Protein AF-A0A1Y6BDU8-F1 (afdb_monomer_lite)

Foldseek 3Di:
DDDDDDDDDDDDDDDDDDDDDDDDDDPVPPPPPDDPPPPPDPPPPDPVPPPPPPPVPPPCPVVVVVVVVVVVVVVVVVVVVVPPVPDDPDDPDPPPPPPPPDDPPDDDDDDDDDDDDDDDDDDDDDDDDDDDDDDDDDDDDDDDDDDPDPPPPPLDPFFDDDKAWDPDAFAAEAEFFLPDFFRKTFMDWFFQKKWKDPDQVSPPTPDMDGDSGDGMDGHHRDDFAKMWMWTAGPVGIDHIGMYGHHAHDQWDWAWPPDAAQEEAEQFFGKTFTHDDPQFQWKKKFKDAAPDDPPPGPDIDIDRDRMDTHHNGDFHWIKMKMWTQHPTNNDIRIDIHGGYTYD

Organism: NCBI:txid1513793

Sequence (342 aa):
MNDNNDPNSNVAFNTNTSPDTQASTNPFTGDLKGEFSSDFGTNTNAVSQIFKSSSFSSENRTKYIAIGAVVILALSAIAYIMTDPGSDPFEDEFADEMADDAFPEDAEDLDDVGMIDDEDQNMAEDDAPMEEDMSGEAPMEEGMDDMAGMEAAAEAPVSTGDFTLVAPQSGARRPYDETMAPAEFTWEGPADRINFSRSPNMQPLSKSVPLNGATYYALEHPYPGTWYWQVVNADGASEVRMFRVMAPERRSFPVSQPAEGGSLAANGGVVAWQAGDKIARYSVEMVAAGASFAQPQHRFGTSGTSVALQGVSPGSYDIRVGAFSEVSGRWEWQYIRNVSVQ

Secondary structure (DSSP, 8-state):
--------------------------TTSSS--S-------S-TTSSSSTTS-----TTTHHHHHHHHHHHHHHHHHHHHHHS-TT---SSSSSSSSSS----------------------------------------------------------------EEEESPTTEEE---TTSPPEEEEEES--SEEEEESSTT--SEEEEEE-TT-SEEEE-SPPSEEEEEEEE-SS-B-PPEEEEEPPPPPPP--EEESPTT-EE-TTT-EEEEPPPTTEEEEEEEEEETT--TTS-SEEEEESSSEEE--SPPSEEEEEEEEEEETTTSSEEEEEEEEEEE-

pLDDT: mean 76.68, std 21.52, range [36.59, 98.69]

Structure (mmCIF, N/CA/C/O backbone):
data_AF-A0A1Y6BDU8-F1
#
_entry.id   AF-A0A1Y6BDU8-F1
#
loop_
_atom_site.group_PDB
_atom_site.id
_atom_site.type_symbol
_atom_site.label_atom_id
_atom_site.label_alt_id
_atom_site.label_comp_id
_atom_site.label_asym_id
_atom_site.label_entity_id
_atom_site.label_seq_id
_atom_site.pdbx_PDB_ins_code
_atom_site.Cartn_x
_atom_site.Cartn_y
_atom_site.Cartn_z
_atom_site.occupancy
_atom_site.B_iso_or_equiv
_atom_site.auth_seq_id
_atom_site.auth_comp_id
_atom_site.auth_asym_id
_atom_site.auth_atom_id
_atom_site.pdbx_PDB_model_num
ATOM 1 N N . MET A 1 1 ? -9.513 -24.859 69.902 1.00 36.59 1 MET A N 1
ATOM 2 C CA . MET A 1 1 ? -8.432 -25.666 69.307 1.00 36.59 1 MET A CA 1
ATOM 3 C C . MET A 1 1 ? -8.445 -25.300 67.829 1.00 36.59 1 MET A C 1
ATOM 5 O O . MET A 1 1 ? -9.349 -25.754 67.146 1.00 36.59 1 MET A O 1
ATOM 9 N N . ASN A 1 2 ? -7.843 -24.159 67.463 1.00 37.69 2 ASN A N 1
ATOM 10 C CA . ASN A 1 2 ? -6.422 -23.990 67.067 1.00 37.69 2 ASN A CA 1
ATOM 11 C C . ASN A 1 2 ? -6.163 -24.732 65.745 1.00 37.69 2 ASN A C 1
ATOM 13 O O . ASN A 1 2 ? -6.428 -25.926 65.708 1.00 37.69 2 ASN A O 1
ATOM 17 N N . ASP A 1 3 ? -5.729 -24.139 64.629 1.00 48.28 3 ASP A N 1
ATOM 18 C CA . ASP A 1 3 ? -5.090 -22.849 64.278 1.00 48.28 3 ASP A CA 1
ATOM 19 C C . ASP A 1 3 ? -5.540 -22.513 62.824 1.00 48.28 3 ASP A C 1
ATOM 21 O O . ASP A 1 3 ? -5.835 -23.436 62.072 1.00 48.28 3 ASP A O 1
ATOM 25 N N . ASN A 1 4 ? -5.784 -21.295 62.325 1.00 48.59 4 ASN A N 1
ATOM 26 C CA . ASN A 1 4 ? -5.110 -19.991 62.387 1.00 48.59 4 ASN A CA 1
ATOM 27 C C . ASN A 1 4 ? -3.705 -19.964 61.747 1.00 48.59 4 ASN A C 1
ATOM 29 O O . ASN A 1 4 ? -2.717 -20.123 62.453 1.00 48.59 4 ASN A O 1
ATOM 33 N N . ASN A 1 5 ? -3.631 -19.734 60.424 1.00 46.41 5 ASN A N 1
ATOM 34 C CA . ASN A 1 5 ? -2.575 -18.933 59.775 1.00 46.41 5 ASN A CA 1
ATOM 35 C C . ASN A 1 5 ? -2.881 -18.651 58.282 1.00 46.41 5 ASN A C 1
ATOM 37 O O . ASN A 1 5 ? -2.725 -19.512 57.420 1.00 46.41 5 ASN A O 1
ATOM 41 N N . ASP A 1 6 ? -3.303 -17.409 58.037 1.00 49.38 6 ASP A N 1
ATOM 42 C CA . ASP A 1 6 ? -3.232 -16.607 56.795 1.00 49.38 6 ASP A CA 1
ATOM 43 C C . ASP A 1 6 ? -1.753 -16.164 56.510 1.00 49.38 6 ASP A C 1
ATOM 45 O O . ASP A 1 6 ? -0.913 -16.480 57.360 1.00 49.38 6 ASP A O 1
ATOM 49 N N . PRO A 1 7 ? -1.357 -15.403 55.440 1.00 56.28 7 PRO A N 1
ATOM 50 C CA . PRO A 1 7 ? -2.181 -14.525 54.592 1.00 56.28 7 PRO A CA 1
ATOM 51 C C . PRO A 1 7 ? -1.848 -14.373 53.082 1.00 56.28 7 PRO A C 1
ATOM 53 O O . PRO A 1 7 ? -0.732 -14.513 52.587 1.00 56.28 7 PRO A O 1
ATOM 56 N N . ASN A 1 8 ? -2.890 -13.891 52.407 1.00 40.84 8 ASN A N 1
ATOM 57 C CA . ASN A 1 8 ? -2.958 -13.054 51.208 1.00 40.84 8 ASN A CA 1
ATOM 58 C C . ASN A 1 8 ? -2.013 -11.821 51.236 1.00 40.84 8 ASN A C 1
ATOM 60 O O . ASN A 1 8 ? -2.061 -11.030 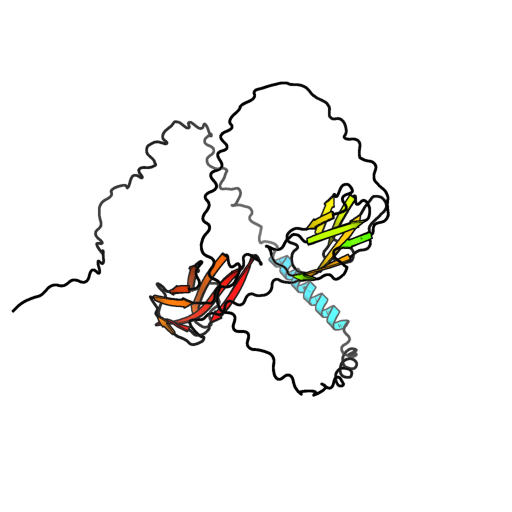52.179 1.00 40.84 8 ASN A O 1
ATOM 64 N N . SER A 1 9 ? -1.220 -11.599 50.177 1.00 43.19 9 SER A N 1
ATOM 65 C CA . SER A 1 9 ? -0.427 -10.375 49.974 1.00 43.19 9 SER A CA 1
ATOM 66 C C . SER A 1 9 ? -0.953 -9.556 48.791 1.00 43.19 9 SER A C 1
ATOM 68 O O . SER A 1 9 ? -0.548 -9.754 47.646 1.00 43.19 9 SER A O 1
ATOM 70 N N . ASN A 1 10 ? -1.822 -8.593 49.087 1.00 38.88 10 ASN A N 1
ATOM 71 C CA . ASN A 1 10 ? -2.176 -7.505 48.183 1.00 38.88 10 ASN A CA 1
ATOM 72 C C . ASN A 1 10 ? -1.721 -6.202 48.853 1.00 38.88 10 ASN A C 1
ATOM 74 O O . ASN A 1 10 ? -2.412 -5.652 49.710 1.00 38.88 10 ASN A O 1
ATOM 78 N N . VAL A 1 11 ? -0.500 -5.762 48.543 1.00 42.94 11 VAL A N 1
ATOM 79 C CA . VAL A 1 11 ? 0.073 -4.533 49.104 1.00 42.94 11 VAL A CA 1
ATOM 80 C C . VAL A 1 11 ? -0.247 -3.379 48.163 1.00 42.94 11 VAL A C 1
ATOM 82 O O . VAL A 1 11 ? 0.436 -3.144 47.170 1.00 42.94 11 VAL A O 1
ATOM 85 N N . ALA A 1 12 ? -1.303 -2.649 48.512 1.00 40.00 12 ALA A N 1
ATOM 86 C CA . ALA A 1 12 ? -1.554 -1.300 48.040 1.00 40.00 12 ALA A CA 1
ATOM 87 C C . ALA A 1 12 ? -0.642 -0.325 48.804 1.00 40.00 12 ALA A C 1
ATOM 89 O O . ALA A 1 12 ? -0.780 -0.160 50.015 1.00 40.00 12 ALA A O 1
ATOM 90 N N . PHE A 1 13 ? 0.277 0.336 48.099 1.00 44.94 13 PHE A N 1
ATOM 91 C CA . PHE A 1 13 ? 1.020 1.483 48.619 1.00 44.94 13 PHE A CA 1
ATOM 92 C C . PHE A 1 13 ? 0.315 2.765 48.172 1.00 44.94 13 PHE A C 1
ATOM 94 O O . PHE A 1 13 ? 0.445 3.204 47.032 1.00 44.94 13 PHE A O 1
ATOM 101 N N . ASN A 1 14 ? -0.456 3.354 49.085 1.00 37.97 14 ASN A N 1
ATOM 102 C CA . ASN A 1 14 ? -0.956 4.717 48.979 1.00 37.97 14 ASN A CA 1
ATOM 103 C C . ASN A 1 14 ? -0.562 5.462 50.257 1.00 37.97 14 ASN A C 1
ATOM 105 O O . ASN A 1 14 ? -1.199 5.307 51.297 1.00 37.97 14 ASN A O 1
ATOM 109 N N . THR A 1 15 ? 0.495 6.266 50.181 1.00 42.25 15 THR A N 1
ATOM 110 C CA . THR A 1 15 ? 0.801 7.288 51.186 1.00 42.25 15 THR A CA 1
ATOM 111 C C . THR A 1 15 ? 1.083 8.589 50.466 1.00 42.25 15 THR A C 1
ATOM 113 O O . THR A 1 15 ? 2.167 8.820 49.936 1.00 42.25 15 THR A O 1
ATOM 116 N N . ASN A 1 16 ? 0.047 9.417 50.451 1.00 37.22 16 ASN A N 1
ATOM 117 C CA . ASN A 1 16 ? 0.069 10.796 50.025 1.00 37.22 16 ASN A CA 1
ATOM 118 C C . ASN A 1 16 ? 0.272 11.655 51.285 1.00 37.22 16 ASN A C 1
ATOM 120 O O . ASN A 1 16 ? -0.666 11.836 52.058 1.00 37.22 16 ASN A O 1
ATOM 124 N N . THR A 1 17 ? 1.488 12.157 51.503 1.00 41.84 17 THR A N 1
ATOM 125 C CA . THR A 1 17 ? 1.787 13.242 52.457 1.00 41.84 17 THR A CA 1
ATOM 126 C C . THR A 1 17 ? 2.963 14.069 51.932 1.00 41.84 17 THR A C 1
ATOM 128 O O . THR A 1 17 ? 4.115 13.670 52.066 1.00 41.84 17 THR A O 1
ATOM 131 N N . SER A 1 18 ? 2.653 15.221 51.334 1.00 40.44 18 SER A N 1
ATOM 132 C CA . SER A 1 18 ? 3.523 16.415 51.288 1.00 40.44 18 SER A CA 1
ATOM 133 C C . SER A 1 18 ? 3.456 17.144 52.646 1.00 40.44 18 SER A C 1
ATOM 135 O O . SER A 1 18 ? 2.484 16.888 53.364 1.00 40.44 18 SER A O 1
ATOM 137 N N . PRO A 1 19 ? 4.355 18.091 53.011 1.00 50.34 19 PRO A N 1
ATOM 138 C CA . PRO A 1 19 ? 5.336 18.808 52.179 1.00 50.34 19 PRO A CA 1
ATOM 139 C C . PRO A 1 19 ? 6.754 18.914 52.794 1.00 50.34 19 PRO A C 1
ATOM 141 O O . PRO A 1 19 ? 6.903 18.991 54.004 1.00 50.34 19 PRO A O 1
ATOM 144 N N . ASP A 1 20 ? 7.796 18.977 51.964 1.00 38.75 20 ASP A N 1
ATOM 145 C CA . ASP A 1 20 ? 8.857 19.993 52.077 1.00 38.75 20 ASP A CA 1
ATOM 146 C C . ASP A 1 20 ? 9.902 19.804 50.972 1.00 38.75 20 ASP A C 1
ATOM 148 O O . ASP A 1 20 ? 10.268 18.700 50.572 1.00 38.75 20 ASP A O 1
ATOM 152 N N . THR A 1 21 ? 10.341 20.931 50.431 1.00 52.31 21 THR A N 1
ATOM 153 C CA . THR A 1 21 ? 11.276 21.076 49.318 1.00 52.31 21 THR A CA 1
ATOM 154 C C . THR A 1 21 ? 12.616 20.385 49.578 1.00 52.31 21 THR A C 1
ATOM 156 O O . THR A 1 21 ? 13.478 20.936 50.262 1.00 52.31 21 THR A O 1
ATOM 159 N N . GLN A 1 22 ? 12.844 19.230 48.951 1.00 43.09 22 GLN A N 1
ATOM 160 C CA . GLN A 1 22 ? 14.187 18.715 48.695 1.00 43.09 22 GLN A CA 1
ATOM 161 C C . GLN A 1 22 ? 14.371 18.483 47.199 1.00 43.09 22 GLN A C 1
ATOM 163 O O . GLN A 1 22 ? 13.719 17.650 46.574 1.00 43.09 22 GLN A O 1
ATOM 168 N N . ALA A 1 23 ? 15.257 19.290 46.621 1.00 47.03 23 ALA A N 1
ATOM 169 C CA . ALA A 1 23 ? 15.697 19.170 45.248 1.00 47.03 23 ALA A CA 1
ATOM 170 C C . ALA A 1 23 ? 16.381 17.810 45.047 1.00 47.03 23 ALA A C 1
ATOM 172 O O . ALA A 1 23 ? 17.459 17.555 45.577 1.00 47.03 23 ALA A O 1
ATOM 173 N N . SER A 1 24 ? 15.741 16.949 44.259 1.00 47.38 24 SER A N 1
ATOM 174 C CA . SER A 1 24 ? 16.326 15.732 43.705 1.00 47.38 24 SER A CA 1
ATOM 175 C C . SER A 1 24 ? 17.450 16.115 42.736 1.00 47.38 24 SER A C 1
ATOM 177 O O . SER A 1 24 ? 17.213 16.387 41.557 1.00 47.38 24 SER A O 1
ATOM 179 N N . THR A 1 25 ? 18.685 16.162 43.229 1.00 49.25 25 THR A N 1
ATOM 180 C CA . THR A 1 25 ? 19.890 16.246 42.400 1.00 49.25 25 THR A CA 1
ATOM 181 C C . THR A 1 25 ? 20.122 14.911 41.700 1.00 49.25 25 THR A C 1
ATOM 183 O O . THR A 1 25 ? 20.364 13.892 42.342 1.00 49.25 25 THR A O 1
ATOM 186 N N . ASN A 1 26 ? 20.040 14.931 40.372 1.00 57.03 26 ASN A N 1
ATOM 187 C CA . ASN A 1 26 ? 20.308 13.798 39.497 1.00 57.03 26 ASN A CA 1
ATOM 188 C C . ASN A 1 26 ? 21.804 13.396 39.593 1.00 57.03 26 ASN A C 1
ATOM 190 O O . ASN A 1 26 ? 22.659 14.230 39.270 1.00 57.03 26 ASN A O 1
ATOM 194 N N . PRO A 1 27 ? 22.157 12.160 40.005 1.00 62.62 27 PRO A N 1
ATOM 195 C CA . PRO A 1 27 ? 23.549 11.750 40.243 1.00 62.62 27 PRO A CA 1
ATOM 196 C C . PRO A 1 27 ? 24.420 11.698 38.975 1.00 62.62 27 PRO A C 1
ATOM 198 O O . PRO A 1 27 ? 25.634 11.577 39.076 1.00 62.62 27 PRO A O 1
ATOM 201 N N . PHE A 1 28 ? 23.832 11.861 37.787 1.00 58.09 28 PHE A N 1
ATOM 202 C CA . PHE A 1 28 ? 24.547 11.871 36.504 1.00 58.09 28 PHE A CA 1
ATOM 203 C C . PHE A 1 28 ? 24.937 13.269 35.998 1.00 58.09 28 PHE A C 1
ATOM 205 O O . PHE A 1 28 ? 25.447 13.402 34.891 1.00 58.09 28 PHE A O 1
ATOM 212 N N . THR A 1 29 ? 24.714 14.326 36.787 1.00 56.25 29 THR A N 1
ATOM 213 C CA . THR A 1 29 ? 25.071 15.710 36.395 1.00 56.25 29 THR A CA 1
ATOM 214 C C . THR A 1 29 ? 26.288 16.287 37.127 1.00 56.25 29 THR A C 1
ATOM 216 O O . THR A 1 29 ? 26.646 17.440 36.894 1.00 56.25 29 THR A O 1
ATOM 219 N N . GLY A 1 30 ? 26.947 15.503 37.989 1.00 54.81 30 GLY A N 1
ATOM 220 C CA . GLY A 1 30 ? 28.055 15.976 38.829 1.00 54.81 30 GLY A CA 1
ATOM 221 C C . GLY A 1 30 ? 29.380 16.227 38.099 1.00 54.81 30 GLY A C 1
ATOM 222 O O . GLY A 1 30 ? 30.090 17.154 38.476 1.00 54.81 30 GLY A O 1
ATOM 223 N N . ASP A 1 31 ? 29.676 15.468 37.037 1.00 53.81 31 ASP A N 1
ATOM 224 C CA . ASP A 1 31 ? 31.026 15.415 36.440 1.00 53.81 31 ASP A CA 1
ATOM 225 C C . ASP A 1 31 ? 31.168 16.056 35.047 1.00 53.81 31 ASP A C 1
ATOM 227 O O . ASP A 1 31 ? 32.245 16.046 34.460 1.00 53.81 31 ASP A O 1
ATOM 231 N N . LEU A 1 32 ? 30.126 16.707 34.520 1.00 55.16 32 LEU A N 1
ATOM 232 C CA . LEU A 1 32 ? 30.203 17.464 33.256 1.00 55.16 32 LEU A CA 1
ATOM 233 C C . LEU A 1 32 ? 30.369 18.976 33.484 1.00 55.16 32 LEU A C 1
ATOM 235 O O . LEU A 1 32 ? 29.829 19.796 32.747 1.00 55.16 32 LEU A O 1
ATOM 239 N N . LYS A 1 33 ? 31.126 19.358 34.520 1.00 56.12 33 LYS A N 1
ATOM 240 C CA . LYS A 1 33 ? 31.573 20.744 34.764 1.00 56.12 33 LYS A CA 1
ATOM 241 C C . LYS A 1 33 ? 33.022 20.984 34.318 1.00 56.12 33 LYS A C 1
ATOM 243 O O . LYS A 1 33 ? 33.721 21.816 34.888 1.00 56.12 33 LYS A O 1
ATOM 248 N N . GLY A 1 34 ? 33.458 20.265 33.285 1.00 49.50 34 GLY A N 1
ATOM 249 C CA . GLY A 1 34 ? 34.642 20.621 32.506 1.00 49.50 34 GLY A CA 1
ATOM 250 C C . GLY A 1 34 ? 34.338 21.814 31.600 1.00 49.50 34 GLY A C 1
ATOM 251 O O . GLY A 1 34 ? 33.314 21.850 30.921 1.00 49.50 34 GLY A O 1
ATOM 252 N N . GLU A 1 35 ? 35.216 22.806 31.643 1.00 58.62 35 GLU A N 1
ATOM 253 C CA . GLU A 1 35 ? 35.137 24.106 30.981 1.00 58.62 35 GLU A CA 1
ATOM 254 C C . GLU A 1 35 ? 34.952 24.000 29.457 1.00 58.62 35 GLU A C 1
ATOM 256 O O . GLU A 1 35 ? 35.912 23.966 28.693 1.00 58.62 35 GLU A O 1
ATOM 261 N N . PHE A 1 36 ? 33.706 24.053 28.988 1.00 54.59 36 PHE A N 1
ATOM 262 C CA . PHE A 1 36 ? 33.406 24.576 27.657 1.00 54.59 36 PHE A CA 1
ATOM 263 C C . PHE A 1 36 ? 33.123 26.070 27.785 1.00 54.59 36 PHE A C 1
ATOM 265 O O . PHE A 1 36 ? 31.977 26.519 27.757 1.00 54.59 36 PHE A O 1
ATOM 272 N N . SER A 1 37 ? 34.192 26.853 27.920 1.00 52.94 37 SER A N 1
ATOM 273 C CA . SER A 1 37 ? 34.185 28.293 27.647 1.00 52.94 37 SER A CA 1
ATOM 274 C C . SER A 1 37 ? 34.025 28.490 26.139 1.00 52.94 37 SER A C 1
ATOM 276 O O . SER A 1 37 ? 34.962 28.851 25.433 1.00 52.94 37 SER A O 1
ATOM 278 N N . SER A 1 38 ? 32.851 28.144 25.617 1.00 49.09 38 SER A N 1
ATOM 279 C CA . SER A 1 38 ? 32.507 28.398 24.231 1.00 49.09 38 SER A CA 1
ATOM 280 C C . SER A 1 38 ? 32.150 29.873 24.115 1.00 49.09 38 SER A C 1
ATOM 282 O O . SER A 1 38 ? 31.118 30.315 24.619 1.00 49.09 38 SER A O 1
ATOM 284 N N . ASP A 1 39 ? 33.042 30.625 23.479 1.00 50.59 39 ASP A N 1
ATOM 285 C CA . ASP A 1 39 ? 32.916 32.038 23.117 1.00 50.59 39 ASP A CA 1
ATOM 286 C C . ASP A 1 39 ? 31.855 32.242 22.012 1.00 50.59 39 ASP A C 1
ATOM 288 O O . ASP A 1 39 ? 32.080 32.874 20.980 1.00 50.59 39 ASP A O 1
ATOM 292 N N . PHE A 1 40 ? 30.668 31.655 22.197 1.00 53.06 40 PHE A N 1
ATOM 293 C CA . PHE A 1 40 ? 29.493 32.010 21.418 1.00 53.06 40 PHE A CA 1
ATOM 294 C C . PHE A 1 40 ? 28.956 33.322 21.971 1.00 53.06 40 PHE A C 1
ATOM 296 O O . PHE A 1 40 ? 28.214 33.371 22.953 1.00 53.06 40 PHE A O 1
ATOM 303 N N . GLY A 1 41 ? 29.385 34.391 21.304 1.00 44.50 41 GLY A N 1
ATOM 304 C CA . GLY A 1 41 ? 28.952 35.754 21.534 1.00 44.50 41 GLY A CA 1
ATOM 305 C C . GLY A 1 41 ? 27.450 35.874 21.792 1.00 44.50 41 GLY A C 1
ATOM 306 O O . GLY A 1 41 ? 26.603 35.235 21.165 1.00 44.50 41 GLY A O 1
ATOM 307 N N . THR A 1 42 ? 27.148 36.754 22.734 1.00 48.47 42 THR A N 1
ATOM 308 C CA . THR A 1 42 ? 25.845 37.187 23.235 1.00 48.47 42 THR A CA 1
ATOM 309 C C . THR A 1 42 ? 24.956 37.834 22.164 1.00 48.47 42 THR A C 1
ATOM 311 O O . THR A 1 42 ? 24.582 38.997 22.262 1.00 48.47 42 THR A O 1
ATOM 314 N N . ASN A 1 43 ? 24.539 37.064 21.159 1.00 49.22 43 ASN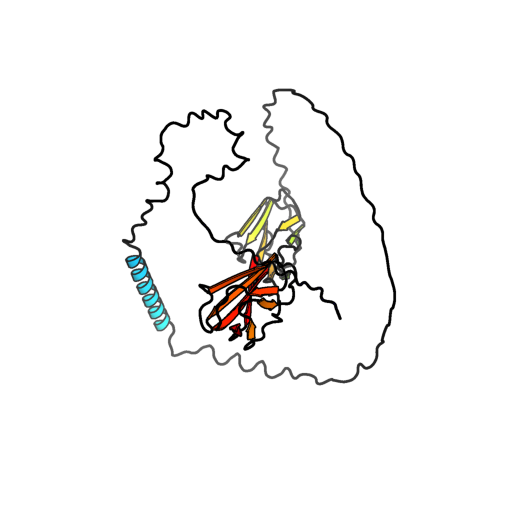 A N 1
ATOM 315 C CA . ASN A 1 43 ? 23.446 37.418 20.250 1.00 49.22 43 ASN A CA 1
ATOM 316 C C . ASN A 1 43 ? 22.259 36.462 20.422 1.00 49.22 43 ASN A C 1
ATOM 318 O O . ASN A 1 43 ? 21.762 35.829 19.490 1.00 49.22 43 ASN A O 1
ATOM 322 N N . THR A 1 44 ? 21.762 36.389 21.655 1.00 51.69 44 THR A N 1
ATOM 323 C CA . THR A 1 44 ? 20.561 35.646 22.054 1.00 51.69 44 THR A CA 1
ATOM 324 C C . THR A 1 44 ? 19.277 36.364 21.615 1.00 51.69 44 THR A C 1
ATOM 326 O O . THR A 1 44 ? 18.454 36.738 22.446 1.00 51.69 44 THR A O 1
ATOM 329 N N . ASN A 1 45 ? 19.095 36.603 20.308 1.00 50.66 45 ASN A N 1
ATOM 330 C CA . ASN A 1 45 ? 17.797 37.051 19.776 1.00 50.66 45 ASN A CA 1
ATOM 331 C C . ASN A 1 45 ? 17.529 36.796 18.277 1.00 50.66 45 ASN A C 1
ATOM 333 O O . ASN A 1 45 ? 16.564 37.336 17.742 1.00 50.66 45 ASN A O 1
ATOM 337 N N . ALA A 1 46 ? 18.320 35.971 17.580 1.00 50.62 46 ALA A N 1
ATOM 338 C CA . ALA A 1 46 ? 18.148 35.781 16.129 1.00 50.62 46 ALA A CA 1
ATOM 339 C C . ALA A 1 46 ? 17.468 34.464 15.698 1.00 50.62 46 ALA A C 1
ATOM 341 O O . ALA A 1 46 ? 17.005 34.366 14.566 1.00 50.62 46 ALA A O 1
ATOM 342 N N . VAL A 1 47 ? 17.348 33.452 16.567 1.00 49.09 47 VAL A N 1
ATOM 343 C CA . VAL A 1 47 ? 16.926 32.099 16.125 1.00 49.09 47 VAL A CA 1
ATOM 344 C C . VAL A 1 47 ? 15.428 31.816 16.339 1.00 49.09 47 VAL A C 1
ATOM 346 O O . VAL A 1 47 ? 14.881 30.879 15.768 1.00 49.09 47 VAL A O 1
ATOM 349 N N . SER A 1 48 ? 14.701 32.687 17.048 1.00 47.09 48 SER A N 1
ATOM 350 C CA . SER A 1 48 ? 13.249 32.534 17.274 1.00 47.09 48 SER A CA 1
ATOM 351 C C . SER A 1 48 ? 12.359 33.304 16.284 1.00 47.09 48 SER A C 1
ATOM 353 O O . SER A 1 48 ? 11.137 33.305 16.442 1.00 47.09 48 SER A O 1
ATOM 355 N N . GLN A 1 49 ? 12.933 33.963 15.268 1.00 50.09 49 GLN A N 1
ATOM 356 C CA . GLN A 1 49 ? 12.168 34.758 14.291 1.00 50.09 49 GLN A CA 1
ATOM 357 C C . GLN A 1 49 ? 12.076 34.149 12.888 1.00 50.09 49 GLN A C 1
ATOM 359 O O . GLN A 1 49 ? 11.186 34.541 12.136 1.00 50.09 49 GLN A O 1
ATOM 364 N N . ILE A 1 50 ? 12.880 33.135 12.549 1.00 51.97 50 ILE A N 1
ATOM 365 C CA . ILE A 1 50 ? 12.833 32.506 11.214 1.00 51.97 50 ILE A CA 1
ATOM 366 C C . ILE A 1 50 ? 11.511 31.756 10.945 1.00 51.97 50 ILE A C 1
ATOM 368 O O . ILE A 1 50 ? 11.150 31.553 9.790 1.00 51.97 50 ILE A O 1
ATOM 372 N N . PHE A 1 51 ? 10.708 31.461 11.977 1.00 53.62 51 PHE A N 1
ATOM 373 C CA . PHE A 1 51 ? 9.389 30.827 11.815 1.00 53.62 51 PHE A CA 1
ATOM 374 C C . PHE A 1 51 ? 8.198 31.653 12.326 1.00 53.62 51 PHE A C 1
ATOM 376 O O . PHE A 1 51 ? 7.095 31.122 12.426 1.00 53.62 51 PHE A O 1
ATOM 383 N N . LYS A 1 52 ? 8.371 32.947 12.645 1.00 51.88 52 LYS A N 1
ATOM 384 C CA . LYS A 1 52 ? 7.281 33.779 13.206 1.00 51.88 52 LYS A CA 1
ATOM 385 C C . LYS A 1 52 ? 6.788 34.937 12.335 1.00 51.88 52 LYS A C 1
ATOM 387 O O . LYS A 1 52 ? 5.905 35.664 12.780 1.00 51.88 52 LYS A O 1
ATOM 392 N N . SER A 1 53 ? 7.257 35.098 11.097 1.00 52.69 53 SER A N 1
ATOM 393 C CA . SER A 1 53 ? 6.752 36.190 10.243 1.00 52.69 53 SER A CA 1
ATOM 394 C C . SER A 1 53 ? 6.674 35.916 8.739 1.00 52.69 53 SER A C 1
ATOM 396 O O . SER A 1 53 ? 6.560 36.866 7.968 1.00 52.69 53 SER A O 1
ATOM 398 N N . SER A 1 54 ? 6.549 34.659 8.294 1.00 47.94 54 SER A N 1
ATOM 399 C CA . SER A 1 54 ? 5.802 34.415 7.044 1.00 47.94 54 SER A CA 1
ATOM 400 C C . SER A 1 54 ? 4.305 34.481 7.338 1.00 47.94 54 SER A C 1
ATOM 402 O O . SER A 1 54 ? 3.571 33.496 7.318 1.00 47.94 54 SER A O 1
ATOM 404 N N . SER A 1 55 ? 3.871 35.700 7.661 1.00 49.12 55 SER A N 1
ATOM 405 C CA . SER A 1 55 ? 2.492 36.127 7.517 1.00 49.12 55 SER A CA 1
ATOM 406 C C . SER A 1 55 ? 2.185 36.050 6.024 1.00 49.12 55 SER A C 1
ATOM 408 O O . SER A 1 55 ? 2.430 36.992 5.270 1.00 49.12 55 SER A O 1
ATOM 410 N N . PHE A 1 56 ? 1.731 34.883 5.565 1.00 53.50 56 PHE A N 1
ATOM 411 C CA . PHE A 1 56 ? 1.054 34.779 4.283 1.00 53.50 56 PHE A CA 1
ATOM 412 C C . PHE A 1 56 ? -0.200 35.632 4.407 1.00 53.50 56 PHE A C 1
ATOM 414 O O . PHE A 1 56 ? -1.216 35.179 4.930 1.00 53.50 56 PHE A O 1
ATOM 421 N N . SER A 1 57 ? -0.071 36.890 3.984 1.00 55.81 57 SER A N 1
ATOM 422 C CA . SER A 1 57 ? -1.160 37.834 3.789 1.00 55.81 57 SER A CA 1
ATOM 423 C C . SER A 1 57 ? -2.376 37.076 3.252 1.00 55.81 57 SER A C 1
ATOM 425 O O . SER A 1 57 ? -2.398 36.559 2.133 1.00 55.81 57 SER A O 1
ATOM 427 N N . SER A 1 58 ? -3.392 36.975 4.104 1.00 55.66 58 SER A N 1
ATOM 428 C CA . SER A 1 58 ? -4.699 36.392 3.821 1.00 55.66 58 SER A CA 1
ATOM 429 C C . SER A 1 58 ? -5.522 37.257 2.860 1.00 55.66 58 SER A C 1
ATOM 431 O O . SER A 1 58 ? -6.686 36.963 2.601 1.00 55.66 58 SER A O 1
ATOM 433 N N . GLU A 1 59 ? -4.931 38.304 2.284 1.00 57.31 59 GLU A N 1
ATOM 434 C CA . GLU A 1 59 ? -5.663 39.396 1.652 1.00 57.31 59 GLU A CA 1
ATOM 435 C C . GLU A 1 59 ? -6.165 39.068 0.237 1.00 57.31 59 GLU A C 1
ATOM 437 O O . GLU A 1 59 ? -7.011 39.781 -0.296 1.00 57.31 59 GLU A O 1
ATOM 442 N N . ASN A 1 60 ? -5.740 37.946 -0.362 1.00 62.28 60 ASN A N 1
ATOM 443 C CA . ASN A 1 60 ? -6.207 37.553 -1.699 1.00 62.28 60 ASN A CA 1
ATOM 444 C C . ASN A 1 60 ? -6.701 36.102 -1.848 1.00 62.28 60 ASN A C 1
ATOM 446 O O . ASN A 1 60 ? -7.262 35.780 -2.895 1.00 62.28 60 ASN A O 1
ATOM 450 N N . ARG A 1 61 ? -6.588 35.220 -0.838 1.00 66.56 61 ARG A N 1
ATOM 451 C CA . ARG A 1 61 ? -7.065 33.820 -0.974 1.00 66.56 61 ARG A CA 1
ATOM 452 C C . ARG A 1 61 ? -8.564 33.740 -1.262 1.00 66.56 61 ARG A C 1
ATOM 454 O O . ARG A 1 61 ? -8.971 32.994 -2.146 1.00 66.56 61 ARG A O 1
ATOM 461 N N . THR A 1 62 ? -9.372 34.560 -0.595 1.00 73.94 62 THR A N 1
ATOM 462 C CA . THR A 1 62 ? -10.827 34.593 -0.814 1.00 73.94 62 THR A CA 1
ATOM 463 C C . THR A 1 62 ? -11.189 35.056 -2.228 1.00 73.94 62 THR A C 1
ATOM 465 O O . THR A 1 62 ? -12.125 34.526 -2.819 1.00 73.94 62 THR A O 1
ATOM 468 N N . LYS A 1 63 ? -10.415 35.982 -2.817 1.00 74.81 63 LYS A N 1
ATOM 469 C CA . LYS A 1 63 ? -10.628 36.434 -4.202 1.00 74.81 63 LYS A CA 1
ATOM 470 C C . LYS A 1 63 ? -10.326 35.327 -5.211 1.00 74.81 63 LYS A C 1
ATOM 472 O O . LYS A 1 63 ? -11.126 35.113 -6.114 1.00 74.81 63 LYS A O 1
ATOM 477 N N . TYR A 1 64 ? -9.229 34.588 -5.038 1.00 79.50 64 TYR A N 1
ATOM 478 C CA . TYR A 1 64 ? -8.895 33.481 -5.942 1.00 79.50 64 TYR A CA 1
ATOM 479 C C . TYR A 1 64 ? -9.861 32.297 -5.817 1.00 79.50 64 TYR A C 1
ATOM 481 O O . TYR A 1 64 ? -10.206 31.697 -6.830 1.00 79.50 64 TYR A O 1
ATOM 489 N N . ILE A 1 65 ? -10.364 32.003 -4.611 1.00 78.69 65 ILE A N 1
ATOM 490 C CA . ILE A 1 65 ? -11.397 30.973 -4.410 1.00 78.69 65 ILE A CA 1
ATOM 491 C C . ILE A 1 65 ? -12.712 31.385 -5.092 1.00 78.69 65 ILE A C 1
ATOM 493 O O . ILE A 1 65 ? -13.320 30.570 -5.782 1.00 78.69 65 ILE A O 1
ATOM 497 N N . ALA A 1 66 ? -13.125 32.651 -4.967 1.00 83.19 66 ALA A N 1
ATOM 498 C CA . ALA A 1 66 ? -14.326 33.156 -5.632 1.00 83.19 66 ALA A CA 1
ATOM 499 C C . ALA A 1 66 ? -14.198 33.133 -7.166 1.00 83.19 66 ALA A C 1
ATOM 501 O O . ALA A 1 66 ? -15.122 32.698 -7.850 1.00 83.19 66 ALA A O 1
ATOM 502 N N . ILE A 1 67 ? -13.042 33.533 -7.710 1.00 88.06 67 ILE A N 1
ATOM 503 C CA . ILE A 1 67 ? -12.769 33.456 -9.154 1.00 88.06 67 ILE A CA 1
ATOM 504 C C . ILE A 1 67 ? -12.784 31.994 -9.625 1.00 88.06 67 ILE A C 1
ATOM 506 O O . ILE A 1 67 ? -13.410 31.691 -10.637 1.00 88.06 67 ILE A O 1
ATOM 510 N N . GLY A 1 68 ? -12.169 31.077 -8.869 1.00 88.50 68 GLY A N 1
ATOM 511 C CA . GLY A 1 68 ? -12.180 29.646 -9.179 1.00 88.50 68 GLY A CA 1
ATOM 512 C C . GLY A 1 68 ? -13.593 29.058 -9.230 1.00 88.50 68 GLY A C 1
ATOM 513 O O . GLY A 1 68 ? -13.925 28.343 -10.173 1.00 88.50 68 GLY A O 1
ATOM 514 N N . ALA A 1 69 ? -14.457 29.419 -8.277 1.00 88.81 69 ALA A N 1
ATOM 515 C CA . ALA A 1 69 ? -15.848 28.966 -8.256 1.00 88.81 69 ALA A CA 1
ATOM 516 C C . ALA A 1 69 ? -16.656 29.473 -9.467 1.00 88.81 69 ALA A C 1
ATOM 518 O O . ALA A 1 69 ? -17.427 28.714 -10.054 1.00 88.81 69 ALA A O 1
ATOM 519 N N . VAL A 1 70 ? -16.451 30.730 -9.881 1.00 92.44 70 VAL A N 1
ATOM 520 C CA . VAL A 1 70 ? -17.120 31.307 -11.062 1.00 92.44 70 VAL A CA 1
ATOM 521 C C . VAL A 1 70 ? -16.663 30.623 -12.353 1.00 92.44 70 VAL A C 1
ATOM 523 O O . VAL A 1 70 ? -17.494 30.333 -13.210 1.00 92.44 70 VAL A O 1
ATOM 526 N N . VAL A 1 71 ? -15.368 30.314 -12.486 1.00 94.06 71 VAL A N 1
ATOM 527 C CA . VAL A 1 71 ? -14.836 29.601 -13.660 1.00 94.06 71 VAL A CA 1
ATOM 528 C C . VAL A 1 71 ? -15.413 28.188 -13.757 1.00 94.06 71 VAL A C 1
ATOM 530 O O . VAL A 1 71 ? -15.822 27.783 -14.842 1.00 94.06 71 VAL A O 1
ATOM 533 N N . ILE A 1 72 ? -15.513 27.459 -12.640 1.00 90.56 72 ILE A N 1
ATOM 534 C CA . ILE A 1 72 ? -16.106 26.112 -12.632 1.00 90.56 72 ILE A CA 1
ATOM 535 C C . ILE A 1 72 ? -17.579 26.166 -13.050 1.00 90.56 72 ILE A C 1
ATOM 537 O O . ILE A 1 72 ? -17.986 25.401 -13.916 1.00 90.56 72 ILE A O 1
ATOM 541 N N . LEU A 1 73 ? -18.369 27.101 -12.510 1.00 92.38 73 LEU A N 1
ATOM 542 C CA . LEU A 1 73 ? -19.778 27.245 -12.897 1.00 92.38 73 LEU A CA 1
ATOM 543 C C . LEU A 1 73 ? -19.948 27.613 -14.377 1.00 92.38 73 LEU A C 1
ATOM 545 O O . LEU A 1 73 ? -20.839 27.079 -15.037 1.00 92.38 73 LEU A O 1
ATOM 549 N N . ALA A 1 74 ? -19.089 28.485 -14.912 1.00 93.44 74 ALA A N 1
ATOM 550 C CA . ALA A 1 74 ? -19.112 28.844 -16.327 1.00 93.44 74 ALA A CA 1
ATOM 551 C C . ALA A 1 74 ? -18.773 27.646 -17.229 1.00 93.44 74 ALA A C 1
ATOM 553 O O . ALA A 1 74 ? -19.460 27.420 -18.223 1.00 93.44 74 ALA A O 1
ATOM 554 N N . LEU A 1 75 ? -17.764 26.846 -16.864 1.00 92.31 75 LEU A N 1
ATOM 555 C CA . LEU A 1 75 ? -17.405 25.633 -17.602 1.00 92.31 75 LEU A CA 1
ATOM 556 C C . LEU A 1 75 ? -18.514 24.576 -17.541 1.00 92.31 75 LEU A C 1
ATOM 558 O O . LEU A 1 75 ? -18.830 23.986 -18.569 1.00 92.31 75 LEU A O 1
ATOM 562 N N . SER A 1 76 ? -19.159 24.389 -16.386 1.00 85.75 76 SER A N 1
ATOM 563 C CA . SER A 1 76 ? -20.303 23.477 -16.254 1.00 85.75 76 SER A CA 1
ATOM 564 C C . SER A 1 76 ? -21.502 23.921 -17.097 1.00 85.75 76 SER A C 1
ATOM 566 O O . SER A 1 76 ? -22.150 23.085 -17.718 1.00 85.75 76 SER A O 1
ATOM 568 N N . ALA A 1 77 ? -21.785 25.226 -17.167 1.00 89.81 77 ALA A N 1
ATOM 569 C CA . ALA A 1 77 ? -22.854 25.756 -18.013 1.00 89.81 77 ALA A CA 1
ATOM 570 C C . ALA A 1 77 ? -22.548 25.589 -19.513 1.00 89.81 77 ALA A C 1
ATOM 572 O O . ALA A 1 77 ? -23.442 25.250 -20.284 1.00 89.81 77 ALA A O 1
ATOM 573 N N . ILE A 1 78 ? -21.288 25.779 -19.927 1.00 89.25 78 ILE A N 1
ATOM 574 C CA . ILE A 1 78 ? -20.852 25.526 -21.311 1.00 89.25 78 ILE A CA 1
ATOM 575 C C . ILE A 1 78 ? -20.966 24.036 -21.644 1.00 89.25 78 ILE A C 1
ATOM 577 O O . ILE A 1 78 ? -21.500 23.700 -22.697 1.00 89.25 78 ILE A O 1
ATOM 581 N N . ALA A 1 79 ? -20.517 23.153 -20.746 1.00 89.19 79 ALA A N 1
ATOM 582 C CA . ALA A 1 79 ? -20.650 21.711 -20.921 1.00 89.19 79 ALA A CA 1
ATOM 583 C C . ALA A 1 79 ? -22.122 21.307 -21.067 1.00 89.19 79 ALA A C 1
ATOM 585 O O . ALA A 1 79 ? -22.445 20.596 -22.007 1.00 89.19 79 ALA A O 1
ATOM 586 N N . TYR A 1 80 ? -23.011 21.846 -20.223 1.00 83.31 80 TYR A N 1
ATOM 587 C CA . TYR A 1 80 ? -24.451 21.577 -20.280 1.00 83.31 80 TYR A CA 1
ATOM 588 C C . TYR A 1 80 ? -25.107 22.033 -21.594 1.00 83.31 80 TYR A C 1
ATOM 590 O O . TYR A 1 80 ? -26.006 21.368 -22.088 1.00 83.31 80 TYR A O 1
ATOM 598 N N . ILE A 1 81 ? -24.665 23.153 -22.180 1.00 86.94 81 ILE A N 1
ATOM 599 C CA . ILE A 1 81 ? -25.176 23.633 -23.478 1.00 86.94 81 ILE A CA 1
ATOM 600 C C . ILE A 1 81 ? -24.605 22.815 -24.647 1.00 86.94 81 ILE A C 1
ATOM 602 O O . ILE A 1 81 ? -25.258 22.687 -25.678 1.00 86.94 81 ILE A O 1
ATOM 606 N N . MET A 1 82 ? -23.388 22.281 -24.511 1.00 82.44 82 MET A N 1
ATOM 607 C CA . MET A 1 82 ? -22.758 21.445 -25.540 1.00 82.44 82 MET A CA 1
ATOM 608 C C . MET A 1 82 ? -23.235 19.991 -25.510 1.00 82.44 82 MET A C 1
ATOM 610 O O . MET A 1 82 ? -23.253 19.343 -26.554 1.00 82.44 82 MET A O 1
ATOM 614 N N . THR A 1 83 ? -23.638 19.475 -24.350 1.00 78.06 83 THR A N 1
ATOM 615 C CA . THR A 1 83 ? -24.381 18.218 -24.246 1.00 78.06 83 THR A CA 1
ATOM 616 C C . THR A 1 83 ? -25.840 18.497 -24.574 1.00 78.06 83 THR A C 1
ATOM 618 O O . THR A 1 83 ? -26.639 18.772 -23.683 1.00 78.06 83 THR A O 1
ATOM 621 N N . ASP A 1 84 ? -26.168 18.491 -25.863 1.00 65.56 84 ASP A N 1
ATOM 622 C CA . ASP A 1 84 ? -27.546 18.551 -26.343 1.00 65.56 84 ASP A CA 1
ATOM 623 C C . ASP A 1 84 ? -28.357 17.426 -25.659 1.00 65.56 84 ASP A C 1
ATOM 625 O O . ASP A 1 84 ? -28.050 16.251 -25.877 1.00 65.56 84 ASP A O 1
ATOM 629 N N . PRO A 1 85 ? -29.362 17.722 -24.809 1.00 55.56 85 PRO A N 1
ATOM 630 C CA . PRO A 1 85 ? -30.132 16.704 -24.082 1.00 55.56 85 PRO A CA 1
ATOM 631 C C . PRO A 1 85 ? -31.076 15.892 -24.994 1.00 55.56 85 PRO A C 1
ATOM 633 O O . PRO A 1 85 ? -32.005 15.252 -24.511 1.00 55.56 85 PRO A O 1
ATOM 636 N N . GLY A 1 86 ? -30.885 15.964 -26.315 1.00 55.25 86 GLY A N 1
ATOM 637 C CA . GLY A 1 86 ? -31.738 15.359 -27.335 1.00 55.25 86 GLY A CA 1
ATOM 638 C C . GLY A 1 86 ? -31.138 14.163 -28.074 1.00 55.25 86 GLY A C 1
ATOM 639 O O . GLY A 1 86 ? -31.802 13.626 -28.957 1.00 55.25 86 GLY A O 1
ATOM 640 N N . SER A 1 87 ? -29.919 13.730 -27.751 1.00 53.09 87 SER A N 1
ATOM 641 C CA . SER A 1 87 ? -29.350 12.518 -28.344 1.00 53.09 87 SER A CA 1
ATOM 642 C C . SER A 1 87 ? -28.607 11.715 -27.289 1.00 53.09 87 SER A C 1
ATOM 644 O O . SER A 1 87 ? -27.421 11.954 -27.079 1.00 53.09 87 SER A O 1
ATOM 646 N N . ASP A 1 88 ? -29.309 10.784 -26.642 1.00 53.22 88 ASP A N 1
ATOM 647 C CA . ASP A 1 88 ? -28.707 9.650 -25.939 1.00 53.22 88 ASP A CA 1
ATOM 648 C C . ASP A 1 88 ? -28.036 8.742 -26.979 1.00 53.22 88 ASP A C 1
ATOM 650 O O . ASP A 1 88 ? -28.736 8.074 -27.740 1.00 53.22 88 ASP A O 1
ATOM 654 N N . PRO A 1 89 ? -26.694 8.695 -27.076 1.00 54.50 89 PRO A N 1
ATOM 655 C CA . PRO A 1 89 ? -26.004 7.814 -28.007 1.00 54.50 89 PRO A CA 1
ATOM 656 C C . PRO A 1 89 ? -25.534 6.525 -27.312 1.00 54.50 89 PRO A C 1
ATOM 658 O O . PRO A 1 89 ? -24.664 5.847 -27.846 1.00 54.50 89 PRO A O 1
ATOM 661 N N . PHE A 1 90 ? -26.020 6.217 -26.101 1.00 52.81 90 PHE A N 1
ATOM 662 C CA . PHE A 1 90 ? -25.325 5.283 -25.206 1.00 52.81 90 PHE A CA 1
ATOM 663 C C . PHE A 1 90 ? -26.191 4.261 -24.454 1.00 52.81 90 PHE A C 1
ATOM 665 O O . PHE A 1 90 ? -25.665 3.618 -23.548 1.00 52.81 90 PHE A O 1
ATOM 672 N N . GLU A 1 91 ? -27.462 4.055 -24.822 1.00 49.50 91 GLU A N 1
ATOM 673 C CA . GLU A 1 91 ? -28.319 3.075 -24.120 1.00 49.50 91 GLU A CA 1
ATOM 674 C C . GLU A 1 91 ? -28.647 1.766 -24.865 1.00 49.50 91 GLU A C 1
ATOM 676 O O . GLU A 1 91 ? -29.107 0.844 -24.202 1.00 49.50 91 GLU A O 1
ATOM 681 N N . ASP A 1 92 ? -28.322 1.580 -26.153 1.00 51.81 92 ASP A N 1
ATOM 682 C CA . ASP A 1 92 ? -28.876 0.426 -26.904 1.00 51.81 92 ASP A CA 1
ATOM 683 C C . ASP A 1 92 ? -27.895 -0.668 -27.385 1.00 51.81 92 ASP A C 1
ATOM 685 O O . ASP A 1 92 ? -28.347 -1.626 -28.003 1.00 51.81 92 ASP A O 1
ATOM 689 N N . GLU A 1 93 ? -26.583 -0.620 -27.101 1.00 51.25 93 GLU A N 1
ATOM 690 C CA . GLU A 1 93 ? -25.639 -1.605 -27.696 1.00 51.25 93 GLU A CA 1
ATOM 691 C C . GLU A 1 93 ? -24.875 -2.503 -26.702 1.00 51.25 93 GLU A C 1
ATOM 693 O O . GLU A 1 93 ? -24.031 -3.289 -27.113 1.00 51.25 93 GLU A O 1
ATOM 698 N N . PHE A 1 94 ? -25.170 -2.449 -25.397 1.00 50.12 94 PHE A N 1
ATOM 699 C CA . PHE A 1 94 ? -24.477 -3.287 -24.393 1.00 50.12 94 PHE A CA 1
ATOM 700 C C . PHE A 1 94 ? -25.379 -4.239 -23.594 1.00 50.12 94 PHE A C 1
ATOM 702 O O . PHE A 1 94 ? -24.891 -4.937 -22.706 1.00 50.12 94 PHE A O 1
ATOM 709 N N . ALA A 1 95 ? -26.678 -4.295 -23.899 1.00 54.66 95 ALA A N 1
ATOM 710 C CA . ALA A 1 95 ? -27.629 -5.139 -23.170 1.00 54.66 95 ALA A CA 1
ATOM 711 C C . ALA A 1 95 ? -27.845 -6.540 -23.780 1.00 54.66 95 ALA A C 1
ATOM 713 O O . ALA A 1 95 ? -28.417 -7.388 -23.102 1.00 54.66 95 ALA A O 1
ATOM 714 N N . ASP A 1 96 ? -27.371 -6.807 -25.004 1.00 51.19 96 ASP A N 1
ATOM 715 C CA . ASP A 1 96 ? -27.778 -8.003 -25.771 1.00 51.19 96 ASP A CA 1
ATOM 716 C C . ASP A 1 96 ? -26.695 -9.093 -25.929 1.00 51.19 96 ASP A C 1
ATOM 718 O O . ASP A 1 96 ? -26.935 -10.102 -26.583 1.00 51.19 96 ASP A O 1
ATOM 722 N N . GLU A 1 97 ? -25.514 -8.952 -25.307 1.00 51.28 97 GLU A N 1
ATOM 723 C CA . GLU A 1 97 ? -24.381 -9.880 -25.530 1.00 51.28 97 GLU A CA 1
ATOM 724 C C . GLU A 1 97 ? -23.880 -10.625 -24.269 1.00 51.28 97 GLU A C 1
ATOM 726 O O . GLU A 1 97 ? -22.767 -11.143 -24.244 1.00 51.28 97 GLU A O 1
ATOM 731 N N . MET A 1 98 ? -24.692 -10.724 -23.206 1.00 53.41 98 MET A N 1
ATOM 732 C CA . MET A 1 98 ? -24.367 -11.525 -22.001 1.00 53.41 98 MET A CA 1
ATOM 733 C C . MET A 1 98 ? -25.472 -12.509 -21.570 1.00 53.41 98 MET A C 1
ATOM 735 O O . MET A 1 98 ? -25.557 -12.877 -20.399 1.00 53.41 98 MET A O 1
ATOM 739 N N . ALA A 1 99 ? -26.320 -12.957 -22.499 1.00 54.62 99 ALA A N 1
ATOM 740 C CA . ALA A 1 99 ? -27.397 -13.908 -22.198 1.00 54.62 99 ALA A CA 1
ATOM 741 C C . ALA A 1 99 ? -27.084 -15.383 -22.532 1.00 54.62 99 ALA A C 1
ATOM 743 O O . ALA A 1 99 ? -27.935 -16.227 -22.268 1.00 54.62 99 ALA A O 1
ATOM 744 N N . ASP A 1 100 ? -25.900 -15.713 -23.066 1.00 49.78 100 ASP A N 1
ATOM 745 C CA . ASP A 1 100 ? -25.684 -17.007 -23.744 1.00 49.78 100 ASP A CA 1
ATOM 746 C C . ASP A 1 100 ? -24.429 -17.792 -23.308 1.00 49.78 100 ASP A C 1
ATOM 748 O O . ASP A 1 100 ? -23.888 -18.573 -24.084 1.00 49.78 100 ASP A O 1
ATOM 752 N N . ASP A 1 101 ? -23.986 -17.652 -22.052 1.00 48.25 101 ASP A N 1
ATOM 753 C CA . ASP A 1 101 ? -23.034 -18.605 -21.449 1.00 48.25 101 ASP A CA 1
ATOM 754 C C . ASP A 1 101 ? -23.731 -19.425 -20.357 1.00 48.25 101 ASP A C 1
ATOM 756 O O . ASP A 1 101 ? -23.654 -19.181 -19.148 1.00 48.25 101 ASP A O 1
ATOM 760 N N . ALA A 1 102 ? -24.505 -20.392 -20.846 1.00 47.53 102 ALA A N 1
ATOM 761 C CA . ALA A 1 102 ? -25.099 -21.458 -20.068 1.00 47.53 102 ALA A CA 1
ATOM 762 C C . ALA A 1 102 ? -23.997 -22.345 -19.470 1.00 47.53 102 ALA A C 1
ATOM 764 O O . ALA A 1 102 ? -23.204 -22.964 -20.179 1.00 47.53 102 ALA A O 1
ATOM 765 N N . PHE A 1 103 ? -23.993 -22.422 -18.142 1.00 49.69 103 PHE A N 1
ATOM 766 C CA . PHE A 1 103 ? -23.232 -23.383 -17.356 1.00 49.69 103 PHE A CA 1
ATOM 767 C C . PHE A 1 103 ? -23.492 -24.821 -17.846 1.00 49.69 103 PHE A C 1
ATOM 769 O O . PHE A 1 103 ? -24.651 -25.245 -17.845 1.00 49.69 103 PHE A O 1
ATOM 776 N N . PRO A 1 104 ? -22.462 -25.613 -18.196 1.00 57.38 104 PRO A N 1
ATOM 777 C CA . PRO A 1 104 ? -22.610 -27.057 -18.216 1.00 57.38 104 PRO A CA 1
ATOM 778 C C . PRO A 1 104 ? -22.696 -27.560 -16.768 1.00 57.38 104 PRO A C 1
ATOM 780 O O . PRO A 1 104 ? -21.717 -27.549 -16.020 1.00 57.38 104 PRO A O 1
ATOM 783 N N . GLU A 1 105 ? -23.900 -27.972 -16.373 1.00 55.44 105 GLU A N 1
ATOM 784 C CA . GLU A 1 105 ? -24.115 -28.908 -15.272 1.00 55.44 105 GLU A CA 1
ATOM 785 C C . GLU A 1 105 ? -23.509 -30.260 -15.671 1.00 55.44 105 GLU A C 1
ATOM 787 O O . GLU A 1 105 ? -24.181 -31.087 -16.273 1.00 55.44 105 GLU A O 1
ATOM 792 N N . ASP A 1 106 ? -22.235 -30.475 -15.350 1.00 51.41 106 ASP A N 1
ATOM 793 C CA . ASP A 1 106 ? -21.661 -31.817 -15.229 1.00 51.41 106 ASP A CA 1
ATOM 794 C C . ASP A 1 106 ? -21.031 -31.924 -13.842 1.00 51.41 106 ASP A C 1
ATOM 796 O O . ASP A 1 106 ? -19.847 -31.680 -13.606 1.00 51.41 106 ASP A O 1
ATOM 800 N N . ALA A 1 107 ? -21.910 -32.226 -12.893 1.00 53.94 107 ALA A N 1
ATOM 801 C CA . ALA A 1 107 ? -21.562 -32.779 -11.606 1.00 53.94 107 ALA A CA 1
ATOM 802 C C . ALA A 1 107 ? -21.706 -34.292 -11.725 1.00 53.94 107 ALA A C 1
ATOM 804 O O . ALA A 1 107 ? -22.832 -34.746 -11.612 1.00 53.94 107 ALA A O 1
ATOM 805 N N . GLU A 1 108 ? -20.612 -35.035 -11.917 1.00 55.06 108 GLU A N 1
ATOM 806 C CA . GLU A 1 108 ? -20.474 -36.416 -11.428 1.00 55.06 108 GLU A CA 1
ATOM 807 C C . GLU A 1 108 ? -19.001 -36.745 -11.119 1.00 55.06 108 GLU A C 1
ATOM 809 O O . GLU A 1 108 ? -18.087 -36.399 -11.866 1.00 55.06 108 GLU A O 1
ATOM 814 N N . ASP A 1 109 ? -18.829 -37.413 -9.977 1.00 52.59 109 ASP A N 1
ATOM 815 C CA . ASP A 1 109 ? -17.762 -38.348 -9.617 1.00 52.59 109 ASP A CA 1
ATOM 816 C C . ASP A 1 109 ? -16.300 -37.887 -9.582 1.00 52.59 109 ASP A C 1
ATOM 818 O O . ASP A 1 109 ? -15.541 -38.086 -10.526 1.00 52.59 109 ASP A O 1
ATOM 822 N N . LEU A 1 110 ? -15.855 -37.479 -8.385 1.00 51.75 110 LEU A N 1
ATOM 823 C CA . LEU A 1 110 ? -14.552 -37.900 -7.853 1.00 51.75 110 LEU A CA 1
ATOM 824 C C . LEU A 1 110 ? -14.678 -38.247 -6.363 1.00 51.75 110 LEU A C 1
ATOM 826 O O . LEU A 1 110 ? -14.305 -37.477 -5.477 1.00 51.75 110 LEU A O 1
ATOM 830 N N . ASP A 1 111 ? -15.225 -39.436 -6.119 1.00 51.38 111 ASP A N 1
ATOM 831 C CA . ASP A 1 111 ? -14.918 -40.223 -4.930 1.00 51.38 111 ASP A CA 1
ATOM 832 C C . ASP A 1 111 ? -13.432 -40.638 -4.941 1.00 51.38 111 ASP A C 1
ATOM 834 O O . ASP A 1 111 ? -12.853 -40.933 -5.986 1.00 51.38 111 ASP A O 1
ATOM 838 N N . ASP A 1 112 ? -12.871 -40.741 -3.737 1.00 54.75 112 ASP A N 1
ATOM 839 C CA . ASP A 1 112 ? -11.794 -41.676 -3.385 1.00 54.75 112 ASP A CA 1
ATOM 840 C C . ASP A 1 112 ? -10.358 -41.374 -3.862 1.00 54.75 112 ASP A C 1
ATOM 842 O O . ASP A 1 112 ? -9.866 -41.970 -4.816 1.00 54.75 112 ASP A O 1
ATOM 846 N N . VAL A 1 113 ? -9.615 -40.560 -3.091 1.00 45.22 113 VAL A N 1
ATOM 847 C CA . VAL A 1 113 ? -8.179 -40.824 -2.866 1.00 45.22 113 VAL A CA 1
ATOM 848 C C . VAL A 1 113 ? -7.756 -40.433 -1.441 1.00 45.22 113 VAL A C 1
ATOM 850 O O . VAL A 1 113 ? -7.529 -39.268 -1.133 1.00 45.22 113 VAL A O 1
ATOM 853 N N . GLY A 1 114 ? -7.583 -41.453 -0.598 1.00 47.34 114 GLY A N 1
ATOM 854 C CA . GLY A 1 114 ? -6.346 -41.642 0.169 1.00 47.34 114 GLY A CA 1
ATOM 855 C C . GLY A 1 114 ? -6.078 -40.733 1.369 1.00 47.34 114 GLY A C 1
ATOM 856 O O . GLY A 1 114 ? -5.359 -39.743 1.271 1.00 47.34 114 GLY A O 1
ATOM 857 N N . MET A 1 115 ? -6.521 -41.192 2.541 1.00 50.44 115 MET A N 1
ATOM 858 C CA . MET A 1 115 ? -5.849 -40.935 3.817 1.00 50.44 115 MET A CA 1
ATOM 859 C C . MET A 1 115 ? -4.378 -41.378 3.717 1.00 50.44 115 MET A C 1
ATOM 861 O O . MET A 1 115 ? -4.116 -42.567 3.529 1.00 50.44 115 MET A O 1
ATOM 865 N N . ILE A 1 116 ? -3.432 -40.452 3.869 1.00 51.53 116 ILE A N 1
ATOM 866 C CA . ILE A 1 116 ? -2.058 -40.778 4.264 1.00 51.53 116 ILE A CA 1
ATOM 867 C C . ILE A 1 116 ? -1.855 -40.164 5.646 1.00 51.53 116 ILE A C 1
ATOM 869 O O . ILE A 1 116 ? -1.657 -38.959 5.794 1.00 51.53 116 ILE A O 1
ATOM 873 N N . ASP A 1 117 ? -2.010 -41.035 6.642 1.00 51.81 117 ASP A N 1
ATOM 874 C CA . ASP A 1 117 ? -1.283 -40.970 7.905 1.00 51.81 117 ASP A CA 1
ATOM 875 C C . ASP A 1 117 ? 0.210 -40.998 7.564 1.00 51.81 117 ASP A C 1
ATOM 877 O O . ASP A 1 117 ? 0.671 -41.970 6.970 1.00 51.81 117 ASP A O 1
ATOM 881 N N . ASP A 1 118 ? 0.950 -39.963 7.948 1.00 55.00 118 ASP A N 1
ATOM 882 C CA . ASP A 1 118 ? 2.385 -40.088 8.180 1.00 55.00 118 ASP A CA 1
ATOM 883 C C . ASP A 1 118 ? 2.705 -39.410 9.513 1.00 55.00 118 ASP A C 1
ATOM 885 O O . ASP A 1 118 ? 2.772 -38.185 9.659 1.00 55.00 118 ASP A O 1
ATOM 889 N N . GLU A 1 119 ? 2.816 -40.288 10.505 1.00 50.84 119 GLU A N 1
ATOM 890 C CA . GLU A 1 119 ? 3.481 -40.091 11.779 1.00 50.84 119 GLU A CA 1
ATOM 891 C C . GLU A 1 119 ? 4.954 -39.684 11.578 1.00 50.84 119 GLU A C 1
ATOM 893 O O . GLU A 1 119 ? 5.588 -39.990 10.572 1.00 50.84 119 GLU A O 1
ATOM 898 N N . ASP A 1 120 ? 5.511 -39.080 12.627 1.00 47.97 120 ASP A N 1
ATOM 899 C CA . ASP A 1 120 ? 6.935 -39.097 12.958 1.00 47.97 120 ASP A CA 1
ATOM 900 C C . ASP A 1 120 ? 7.935 -38.475 11.968 1.00 47.97 120 ASP A C 1
ATOM 902 O O . ASP A 1 120 ? 8.434 -39.107 11.037 1.00 47.97 120 ASP A O 1
ATOM 906 N N . GLN A 1 121 ? 8.457 -37.306 12.362 1.00 49.84 121 GLN A N 1
ATOM 907 C CA . GL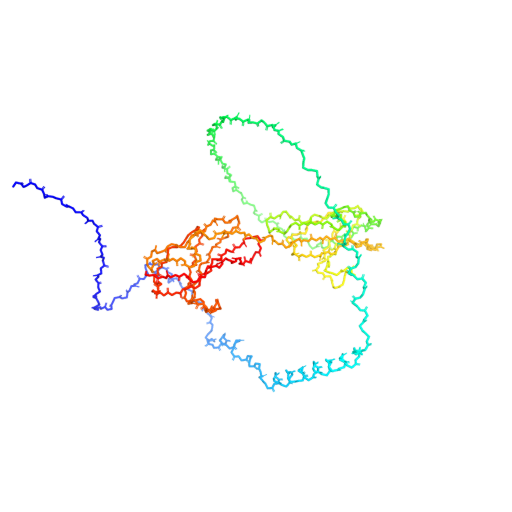N A 1 121 ? 9.873 -37.258 12.742 1.00 49.84 121 GLN A CA 1
ATOM 908 C C . GLN A 1 121 ? 10.233 -36.021 13.575 1.00 49.84 121 GLN A C 1
ATOM 910 O O . GLN A 1 121 ? 10.370 -34.902 13.086 1.00 49.84 121 GLN A O 1
ATOM 915 N N . ASN A 1 122 ? 10.465 -36.290 14.862 1.00 49.91 122 ASN A N 1
ATOM 916 C CA . ASN A 1 122 ? 11.453 -35.601 15.682 1.00 49.91 122 ASN A CA 1
ATOM 917 C C . ASN A 1 122 ? 12.764 -35.409 14.898 1.00 49.91 122 ASN A C 1
ATOM 919 O O . ASN A 1 122 ? 13.404 -36.397 14.539 1.00 49.91 122 ASN A O 1
ATOM 923 N N . MET A 1 123 ? 13.237 -34.172 14.761 1.00 54.97 123 MET A N 1
ATOM 924 C CA . MET A 1 123 ? 14.676 -33.910 14.764 1.00 54.97 123 MET A CA 1
ATOM 925 C C . MET A 1 123 ? 14.982 -32.846 15.807 1.00 54.97 123 MET A C 1
ATOM 927 O O . MET A 1 123 ? 14.640 -31.672 15.677 1.00 54.97 123 MET A O 1
ATOM 931 N N . ALA A 1 124 ? 15.576 -33.351 16.880 1.00 48.97 124 ALA A N 1
ATOM 932 C CA . ALA A 1 124 ? 16.271 -32.612 17.903 1.00 48.97 124 ALA A CA 1
ATOM 933 C C . ALA A 1 124 ? 17.553 -31.982 17.335 1.00 48.97 124 ALA A C 1
ATOM 935 O O . ALA A 1 124 ? 18.159 -32.538 16.424 1.00 48.97 124 ALA A O 1
ATOM 936 N N . GLU A 1 125 ? 17.929 -30.862 17.952 1.00 53.09 125 GLU A N 1
ATOM 937 C CA . GLU A 1 125 ? 19.302 -30.486 18.313 1.00 53.09 125 GLU A CA 1
ATOM 938 C C . GLU A 1 125 ? 20.377 -30.532 17.213 1.00 53.09 125 GLU A C 1
ATOM 940 O O . GLU A 1 125 ? 20.905 -31.588 16.885 1.00 53.09 125 GLU A O 1
ATOM 945 N N . ASP A 1 126 ? 20.838 -29.352 16.785 1.00 53.00 126 ASP A N 1
ATOM 946 C CA . ASP A 1 126 ? 22.287 -29.135 16.758 1.00 53.00 126 ASP A CA 1
ATOM 947 C C . ASP A 1 126 ? 22.613 -27.662 17.046 1.00 53.00 126 ASP A C 1
ATOM 949 O O . ASP A 1 126 ? 22.349 -26.751 16.258 1.00 53.00 126 ASP A O 1
ATOM 953 N N . ASP A 1 127 ? 23.116 -27.463 18.258 1.00 55.47 127 ASP A N 1
ATOM 954 C CA . ASP A 1 127 ? 23.541 -26.212 18.867 1.00 55.47 127 ASP A CA 1
ATOM 955 C C . ASP A 1 127 ? 25.060 -26.121 18.654 1.00 55.47 127 ASP A C 1
ATOM 957 O O . ASP A 1 127 ? 25.830 -26.852 19.280 1.00 55.47 127 ASP A O 1
ATOM 961 N N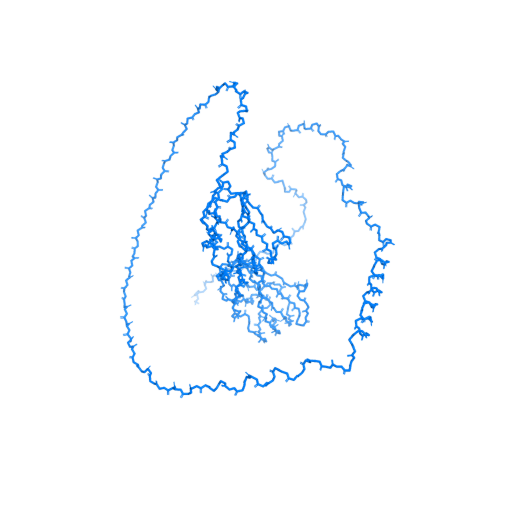 . ALA A 1 128 ? 25.510 -25.268 17.732 1.00 58.25 128 ALA A N 1
ATOM 962 C CA . ALA A 1 128 ? 26.931 -25.043 17.476 1.00 58.25 128 ALA A CA 1
ATOM 963 C C . ALA A 1 128 ? 27.266 -23.550 17.647 1.00 58.25 128 ALA A C 1
ATOM 965 O O . ALA A 1 128 ? 26.821 -22.728 16.840 1.00 58.25 128 ALA A O 1
ATOM 966 N N . PRO A 1 129 ? 28.059 -23.166 18.666 1.00 63.03 129 PRO A N 1
ATOM 967 C CA . PRO A 1 129 ? 28.544 -21.801 18.804 1.00 63.03 129 PRO A CA 1
ATOM 968 C C . PRO A 1 129 ? 29.715 -21.565 17.841 1.00 63.03 129 PRO A C 1
ATOM 970 O O . PRO A 1 129 ? 30.774 -22.177 17.974 1.00 63.03 129 PRO A O 1
ATOM 973 N N . MET A 1 130 ? 29.541 -20.659 16.876 1.00 64.06 130 MET A N 1
ATOM 974 C CA . MET A 1 130 ? 30.667 -20.120 16.109 1.00 64.06 130 MET A CA 1
ATOM 975 C C . MET A 1 130 ? 31.353 -19.013 16.918 1.00 64.06 130 MET A C 1
ATOM 977 O O . MET A 1 130 ? 30.896 -17.872 16.957 1.00 64.06 130 MET A O 1
ATOM 981 N N . GLU A 1 131 ? 32.456 -19.377 17.571 1.00 63.47 131 GLU A N 1
ATOM 982 C CA . GLU A 1 131 ? 33.522 -18.451 17.950 1.00 63.47 131 GLU A CA 1
ATOM 983 C C . GLU A 1 131 ? 34.381 -18.173 16.705 1.00 63.47 131 GLU A C 1
ATOM 985 O O . GLU A 1 131 ? 35.162 -19.029 16.297 1.00 63.47 131 GLU A O 1
ATOM 990 N N . GLU A 1 132 ? 34.264 -16.988 16.099 1.00 59.28 132 GLU A N 1
ATOM 991 C CA . GLU A 1 132 ? 35.316 -16.466 15.215 1.00 59.28 132 GLU A CA 1
ATOM 992 C C . GLU A 1 132 ? 35.901 -15.172 15.785 1.00 59.28 132 GLU A C 1
ATOM 994 O O . GLU A 1 132 ? 35.374 -14.066 15.662 1.00 59.28 132 GLU A O 1
ATOM 999 N N . ASP A 1 133 ? 37.030 -15.397 16.450 1.00 54.56 133 ASP A N 1
ATOM 1000 C CA . ASP A 1 133 ? 38.161 -14.505 16.642 1.00 54.56 133 ASP A CA 1
ATOM 1001 C C . ASP A 1 133 ? 38.600 -13.877 15.310 1.00 54.56 133 ASP A C 1
ATOM 1003 O O . ASP A 1 133 ? 39.039 -14.578 14.401 1.00 54.56 133 ASP A O 1
ATOM 1007 N N . MET A 1 134 ? 38.533 -12.549 15.214 1.00 59.06 134 MET A N 1
ATOM 1008 C CA . MET A 1 134 ? 39.442 -11.788 14.356 1.00 59.06 134 MET A CA 1
ATOM 1009 C C . MET A 1 134 ? 39.940 -10.550 15.094 1.00 59.06 134 MET A C 1
ATOM 1011 O O . MET A 1 134 ? 39.552 -9.408 14.845 1.00 59.06 134 MET A O 1
ATOM 1015 N N . SER A 1 135 ? 40.845 -10.823 16.029 1.00 54.66 135 SER A N 1
ATOM 1016 C CA . SER A 1 135 ? 41.937 -9.927 16.386 1.00 54.66 135 SER A CA 1
ATOM 1017 C C . SER A 1 135 ? 42.829 -9.653 15.161 1.00 54.66 135 SER A C 1
ATOM 1019 O O . SER A 1 135 ? 43.302 -10.567 14.489 1.00 54.66 135 SER A O 1
ATOM 1021 N N . GLY A 1 136 ? 43.049 -8.375 14.839 1.00 52.44 136 GLY A N 1
ATOM 1022 C CA . GLY A 1 136 ? 43.815 -7.990 13.651 1.00 52.44 136 GLY A CA 1
ATOM 1023 C C . GLY A 1 136 ? 44.017 -6.487 13.487 1.00 52.44 136 GLY A C 1
ATOM 1024 O O . GLY A 1 136 ? 43.719 -5.936 12.432 1.00 52.44 136 GLY A O 1
ATOM 1025 N N . GLU A 1 137 ? 44.512 -5.818 14.529 1.00 54.88 137 GLU A N 1
ATOM 1026 C CA . GLU A 1 137 ? 45.134 -4.496 14.409 1.00 54.88 137 GLU A CA 1
ATOM 1027 C C . GLU A 1 137 ? 46.412 -4.568 13.559 1.00 54.88 137 GLU A C 1
ATOM 1029 O O . GLU A 1 137 ? 47.323 -5.340 13.859 1.00 54.88 137 GLU A O 1
ATOM 1034 N N . ALA A 1 138 ? 46.534 -3.676 12.575 1.00 60.09 138 ALA A N 1
ATOM 1035 C CA . ALA A 1 138 ? 47.813 -3.063 12.228 1.00 60.09 138 ALA A CA 1
ATOM 1036 C C . ALA A 1 138 ? 47.584 -1.656 11.635 1.00 60.09 138 ALA A C 1
ATOM 1038 O O . ALA A 1 138 ? 46.804 -1.516 10.689 1.00 60.09 138 ALA A O 1
ATOM 1039 N N . PRO A 1 139 ? 48.262 -0.618 12.159 1.00 64.19 139 PRO A N 1
ATOM 1040 C CA . PRO A 1 139 ? 48.279 0.725 11.597 1.00 64.19 139 PRO A CA 1
ATOM 1041 C C . PRO A 1 139 ? 49.432 0.859 10.586 1.00 64.19 139 PRO A C 1
ATOM 1043 O O . PRO A 1 139 ? 50.565 0.488 10.880 1.00 64.19 139 PRO A O 1
ATOM 1046 N N . MET A 1 140 ? 49.162 1.424 9.411 1.00 56.78 140 MET A N 1
ATOM 1047 C CA . MET A 1 140 ? 50.179 2.008 8.522 1.00 56.78 140 MET A CA 1
ATOM 1048 C C . MET A 1 140 ? 49.608 3.354 8.069 1.00 56.78 140 MET A C 1
ATOM 1050 O O . MET A 1 140 ? 48.562 3.392 7.428 1.00 56.78 140 MET A O 1
ATOM 1054 N N . GLU A 1 141 ? 50.002 4.463 8.690 1.00 50.09 141 GLU A N 1
ATOM 1055 C CA . GLU A 1 141 ? 51.264 5.206 8.533 1.00 50.09 141 GLU A CA 1
ATOM 1056 C C . GLU A 1 141 ? 51.354 5.916 7.171 1.00 50.09 141 GLU A C 1
ATOM 1058 O O . GLU A 1 141 ? 51.427 5.305 6.109 1.00 50.09 141 GLU A O 1
ATOM 1063 N N . GLU A 1 142 ? 51.268 7.242 7.288 1.00 54.47 142 GLU A N 1
ATOM 1064 C CA . GLU A 1 142 ? 51.622 8.321 6.368 1.00 54.47 142 GLU A CA 1
ATOM 1065 C C . GLU A 1 142 ? 52.530 7.962 5.183 1.00 54.47 142 GLU A C 1
ATOM 1067 O O . GLU A 1 142 ? 53.649 7.478 5.338 1.00 54.47 142 GLU A O 1
ATOM 1072 N N . GLY A 1 143 ? 52.098 8.371 3.989 1.00 50.19 143 GLY A N 1
ATOM 1073 C CA . GLY A 1 143 ? 52.972 8.446 2.827 1.00 50.19 143 GLY A CA 1
ATOM 1074 C C . GLY A 1 143 ? 52.338 9.155 1.632 1.00 50.19 143 GLY A C 1
ATOM 1075 O O . GLY A 1 143 ? 51.552 8.545 0.920 1.00 50.19 143 GLY A O 1
ATOM 1076 N N . MET A 1 144 ? 52.796 10.392 1.397 1.00 48.88 144 MET A N 1
ATOM 1077 C CA . MET A 1 144 ? 52.956 11.059 0.088 1.00 48.88 144 MET A CA 1
ATOM 1078 C C . MET A 1 144 ? 51.663 11.529 -0.607 1.00 48.88 144 MET A C 1
ATOM 1080 O O . MET A 1 144 ? 50.830 10.739 -1.031 1.00 48.88 144 MET A O 1
ATOM 1084 N N . ASP A 1 145 ? 51.360 12.832 -0.627 1.00 54.06 145 ASP A N 1
ATOM 1085 C CA . ASP A 1 145 ? 51.957 13.878 -1.485 1.00 54.06 145 ASP A CA 1
ATOM 1086 C C . ASP A 1 145 ? 52.119 13.467 -2.961 1.00 54.06 145 ASP A C 1
ATOM 1088 O O . ASP A 1 145 ? 52.804 12.503 -3.285 1.00 54.06 145 ASP A O 1
ATOM 1092 N N . ASP A 1 146 ? 51.525 14.289 -3.833 1.00 52.06 146 ASP A N 1
ATOM 1093 C CA . ASP A 1 146 ? 51.576 14.280 -5.301 1.00 52.06 146 ASP A CA 1
ATOM 1094 C C . ASP A 1 146 ? 50.881 13.129 -6.048 1.00 52.06 146 ASP A C 1
ATOM 1096 O O . ASP A 1 146 ? 51.429 12.050 -6.227 1.00 52.06 146 ASP A O 1
ATOM 1100 N N . MET A 1 147 ? 49.724 13.443 -6.648 1.00 51.47 147 MET A N 1
ATOM 1101 C CA . MET A 1 147 ? 49.484 13.229 -8.087 1.00 51.47 147 MET A CA 1
ATOM 1102 C C . MET A 1 147 ? 48.316 14.102 -8.562 1.00 51.47 147 MET A C 1
ATOM 1104 O O . MET A 1 147 ? 47.152 13.702 -8.611 1.00 51.47 147 MET A O 1
ATOM 1108 N N . ALA A 1 148 ? 48.658 15.326 -8.965 1.00 55.47 148 ALA A N 1
ATOM 1109 C CA . ALA A 1 148 ? 47.872 16.111 -9.903 1.00 55.47 148 ALA A CA 1
ATOM 1110 C C . ALA A 1 148 ? 47.890 15.408 -11.273 1.00 55.47 148 ALA A C 1
ATOM 1112 O O . ALA A 1 148 ? 48.734 15.674 -12.124 1.00 55.47 148 ALA A O 1
ATOM 1113 N N . GLY A 1 149 ? 46.959 14.478 -11.456 1.00 49.72 149 GLY A N 1
ATOM 1114 C CA . GLY A 1 149 ? 46.758 13.728 -12.688 1.00 49.72 149 GLY A CA 1
ATOM 1115 C C . GLY A 1 149 ? 45.284 13.398 -12.845 1.00 49.72 149 GLY A C 1
ATOM 1116 O O . GLY A 1 149 ? 44.890 12.245 -12.726 1.00 49.72 149 GLY A O 1
ATOM 1117 N N . MET A 1 150 ? 44.453 14.416 -13.093 1.00 49.16 150 MET A N 1
ATOM 1118 C CA . MET A 1 150 ? 43.147 14.210 -13.723 1.00 49.16 150 MET A CA 1
ATOM 1119 C C . MET A 1 150 ? 43.401 13.729 -15.158 1.00 49.16 150 MET A C 1
ATOM 1121 O O . MET A 1 150 ? 43.312 14.497 -16.115 1.00 49.16 150 MET A O 1
ATOM 1125 N N . GLU A 1 151 ? 43.778 12.458 -15.304 1.00 48.16 151 GLU A N 1
ATOM 1126 C CA . GLU A 1 151 ? 43.576 11.739 -16.550 1.00 48.16 151 GLU A CA 1
ATOM 1127 C C . GLU A 1 151 ? 42.072 11.744 -16.796 1.00 48.16 151 GLU A C 1
ATOM 1129 O O . GLU A 1 151 ? 41.286 11.175 -16.035 1.00 48.16 151 GLU A O 1
ATOM 1134 N N . ALA A 1 152 ? 41.668 12.470 -17.836 1.00 51.59 152 ALA A N 1
ATOM 1135 C CA . ALA A 1 152 ? 40.357 12.325 -18.426 1.00 51.59 152 ALA A CA 1
ATOM 1136 C C . ALA A 1 152 ? 40.183 10.836 -18.730 1.00 51.59 152 ALA A C 1
ATOM 1138 O O . ALA A 1 152 ? 40.822 10.318 -19.647 1.00 51.59 152 ALA A O 1
ATOM 1139 N N . ALA A 1 153 ? 39.385 10.151 -17.907 1.00 49.44 153 ALA A N 1
ATOM 1140 C CA . ALA A 1 153 ? 38.975 8.785 -18.160 1.00 49.44 153 ALA A CA 1
ATOM 1141 C C . ALA A 1 153 ? 38.423 8.769 -19.582 1.00 49.44 153 ALA A C 1
ATOM 1143 O O . ALA A 1 153 ? 37.403 9.403 -19.857 1.00 49.44 153 ALA A O 1
ATOM 1144 N N . ALA A 1 154 ? 39.176 8.153 -20.493 1.00 47.78 154 ALA A N 1
ATOM 1145 C CA . ALA A 1 154 ? 38.794 8.044 -21.884 1.00 47.78 154 ALA A CA 1
ATOM 1146 C C . ALA A 1 154 ? 37.385 7.453 -21.912 1.00 47.78 154 ALA A C 1
ATOM 1148 O O . ALA A 1 154 ? 37.171 6.349 -21.405 1.00 47.78 154 ALA A O 1
ATOM 1149 N N . GLU A 1 155 ? 36.429 8.229 -22.425 1.00 49.31 155 GLU A N 1
ATOM 1150 C CA . GLU A 1 155 ? 35.056 7.782 -22.618 1.00 49.31 155 GLU A CA 1
ATOM 1151 C C . GLU A 1 155 ? 35.124 6.470 -23.402 1.00 49.31 155 GLU A C 1
ATOM 1153 O O . GLU A 1 155 ? 35.636 6.426 -24.526 1.00 49.31 155 GLU A O 1
ATOM 1158 N N . ALA A 1 156 ? 34.717 5.374 -22.758 1.00 50.94 156 ALA A N 1
ATOM 1159 C CA . ALA A 1 156 ? 34.702 4.068 -23.392 1.00 50.94 156 ALA A CA 1
ATOM 1160 C C . ALA A 1 156 ? 33.878 4.167 -24.690 1.00 50.94 156 ALA A C 1
ATOM 1162 O O . ALA A 1 156 ? 32.849 4.848 -24.697 1.00 50.94 156 ALA A O 1
ATOM 1163 N N . PRO A 1 157 ? 34.320 3.536 -25.794 1.00 53.12 157 PRO A N 1
ATOM 1164 C CA . PRO A 1 157 ? 33.624 3.632 -27.069 1.00 53.12 157 PRO A CA 1
ATOM 1165 C C . PRO A 1 157 ? 32.169 3.194 -26.898 1.00 53.12 157 PRO A C 1
ATOM 1167 O O . PRO A 1 157 ? 31.894 2.088 -26.431 1.00 53.12 157 PRO A O 1
ATOM 1170 N N . VAL A 1 158 ? 31.250 4.088 -27.266 1.00 53.00 158 VAL A N 1
ATOM 1171 C CA . VAL A 1 158 ? 29.806 3.859 -27.200 1.00 53.00 158 VAL A CA 1
ATOM 1172 C C . VAL A 1 158 ? 29.482 2.717 -28.158 1.00 53.00 158 VAL A C 1
ATOM 1174 O O . VAL A 1 158 ? 29.619 2.849 -29.376 1.00 53.00 158 VAL A O 1
ATOM 1177 N N . SER A 1 159 ? 29.146 1.557 -27.602 1.00 51.12 159 SER A N 1
ATOM 1178 C CA . SER A 1 159 ? 28.757 0.400 -28.398 1.00 51.12 159 SER A CA 1
ATOM 1179 C C . SER A 1 159 ? 27.377 0.690 -28.991 1.00 51.12 159 SER A C 1
ATOM 1181 O O . SER A 1 159 ? 26.439 0.997 -28.259 1.00 51.12 159 SER A O 1
ATOM 1183 N N . THR A 1 160 ? 27.295 0.671 -30.318 1.00 55.88 160 THR A N 1
ATOM 1184 C CA . THR A 1 160 ? 26.094 0.961 -31.110 1.00 55.88 160 THR A CA 1
ATOM 1185 C C . THR A 1 160 ? 25.509 -0.365 -31.587 1.00 55.88 160 THR A C 1
ATOM 1187 O O . THR A 1 160 ? 26.213 -1.196 -32.167 1.00 55.88 160 THR A O 1
ATOM 1190 N N . GLY A 1 161 ? 24.250 -0.625 -31.253 1.00 68.31 161 GLY A N 1
ATOM 1191 C CA . GLY A 1 161 ? 23.603 -1.913 -31.474 1.00 68.31 161 GLY A CA 1
ATOM 1192 C C . GLY A 1 161 ? 22.121 -1.890 -31.120 1.00 68.31 161 GLY A C 1
ATOM 1193 O O . GLY A 1 161 ? 21.699 -1.160 -30.223 1.00 68.31 161 GLY A O 1
ATOM 1194 N N . ASP A 1 162 ? 21.345 -2.705 -31.837 1.00 82.88 162 ASP A N 1
ATOM 1195 C CA . ASP A 1 162 ? 19.915 -2.894 -31.592 1.00 82.88 162 ASP A CA 1
ATOM 1196 C C . ASP A 1 162 ? 19.660 -3.504 -30.204 1.00 82.88 162 ASP A C 1
ATOM 1198 O O . ASP A 1 162 ? 20.457 -4.297 -29.692 1.00 82.88 162 ASP A O 1
ATOM 1202 N N . PHE A 1 163 ? 18.519 -3.154 -29.606 1.00 88.12 163 PHE A N 1
ATOM 1203 C CA . PHE A 1 163 ? 18.083 -3.703 -28.323 1.00 88.12 163 PHE A CA 1
ATOM 1204 C C . PHE A 1 163 ? 17.097 -4.850 -28.507 1.00 88.12 163 PHE A C 1
ATOM 1206 O O . PHE A 1 163 ? 16.125 -4.715 -29.254 1.00 88.12 163 PHE A O 1
ATOM 1213 N N . THR A 1 164 ? 17.229 -5.888 -27.683 1.00 93.75 164 THR A N 1
ATOM 1214 C CA . THR A 1 164 ? 16.148 -6.859 -27.461 1.00 93.75 164 THR A CA 1
ATOM 1215 C C . THR A 1 164 ? 15.747 -6.824 -25.997 1.00 93.75 164 THR A C 1
ATOM 1217 O O . THR A 1 164 ? 16.512 -7.225 -25.127 1.00 93.75 164 THR A O 1
ATOM 1220 N N . LEU A 1 165 ? 14.542 -6.352 -25.683 1.00 95.69 165 LEU A N 1
ATOM 1221 C CA . LEU A 1 165 ? 14.052 -6.387 -24.306 1.00 95.69 165 LEU A CA 1
ATOM 1222 C C . LEU A 1 165 ? 13.714 -7.835 -23.907 1.00 95.69 165 LEU A C 1
ATOM 1224 O O . LEU A 1 165 ? 12.943 -8.510 -24.596 1.00 95.69 165 LEU A O 1
ATOM 1228 N N . VAL A 1 166 ? 14.236 -8.302 -22.772 1.00 97.38 166 VAL A N 1
ATOM 1229 C CA . VAL A 1 166 ? 14.080 -9.693 -22.315 1.00 97.38 166 VAL A CA 1
ATOM 1230 C C . VAL A 1 166 ? 13.033 -9.775 -21.204 1.00 97.38 166 VAL A C 1
ATOM 1232 O O . VAL A 1 166 ? 11.957 -10.334 -21.426 1.00 97.38 166 VAL A O 1
ATOM 1235 N N . ALA A 1 167 ? 13.281 -9.155 -20.047 1.00 96.81 167 ALA A N 1
ATOM 1236 C CA . ALA A 1 167 ? 12.365 -9.155 -18.905 1.00 96.81 167 ALA A CA 1
ATOM 1237 C C . ALA A 1 167 ? 12.234 -7.757 -18.260 1.00 96.81 167 ALA A C 1
ATOM 1239 O O . ALA A 1 167 ? 13.157 -6.952 -18.367 1.00 96.81 167 ALA A O 1
ATOM 1240 N N . PRO A 1 168 ? 11.107 -7.453 -17.588 1.00 96.94 168 PRO A N 1
ATOM 1241 C CA . PRO A 1 168 ? 9.877 -8.237 -17.586 1.00 96.94 168 PRO A CA 1
ATOM 1242 C C . PRO A 1 168 ? 9.203 -8.225 -18.969 1.00 96.94 168 PRO A C 1
ATOM 1244 O O . PRO A 1 168 ? 9.373 -7.299 -19.768 1.00 96.94 168 PRO A O 1
ATOM 1247 N N . GLN A 1 169 ? 8.428 -9.270 -19.268 1.00 94.62 169 GLN A N 1
ATOM 1248 C CA . GLN A 1 169 ? 7.595 -9.291 -20.472 1.00 94.62 169 GLN A CA 1
ATOM 1249 C C . GLN A 1 169 ? 6.554 -8.165 -20.420 1.00 94.62 169 GLN A C 1
ATOM 1251 O O . GLN A 1 169 ? 6.120 -7.751 -19.340 1.00 94.62 169 GLN A O 1
ATOM 1256 N N . SER A 1 170 ? 6.138 -7.668 -21.586 1.00 93.81 170 SER A N 1
ATOM 1257 C CA . SER A 1 170 ? 5.094 -6.643 -21.638 1.00 93.81 170 SER A CA 1
ATOM 1258 C C . SER A 1 170 ? 3.794 -7.175 -21.028 1.00 93.81 170 SER A C 1
ATOM 1260 O O . SER A 1 170 ? 3.352 -8.276 -21.343 1.00 93.81 170 SER A O 1
ATOM 1262 N N . GLY A 1 171 ? 3.198 -6.405 -20.120 1.00 93.12 171 GLY A N 1
ATOM 1263 C CA . GLY A 1 171 ? 1.991 -6.788 -19.388 1.00 93.12 171 GLY A CA 1
ATOM 1264 C C . GLY A 1 171 ? 2.243 -7.619 -18.126 1.00 93.12 171 GLY A C 1
ATOM 1265 O O . GLY A 1 171 ? 1.275 -7.962 -17.443 1.00 93.12 171 GLY A O 1
ATOM 1266 N N . ALA A 1 172 ? 3.505 -7.903 -17.774 1.00 96.25 172 ALA A N 1
ATOM 1267 C CA . ALA A 1 172 ? 3.845 -8.636 -16.557 1.00 96.25 172 ALA A CA 1
ATOM 1268 C C . ALA A 1 172 ? 3.200 -8.002 -15.317 1.00 96.25 172 ALA A C 1
ATOM 1270 O O . ALA A 1 172 ? 3.187 -6.778 -15.153 1.00 96.25 172 ALA A O 1
ATOM 1271 N N . ARG A 1 173 ? 2.672 -8.845 -14.428 1.00 95.94 173 ARG A N 1
ATOM 1272 C CA . ARG A 1 173 ? 2.076 -8.431 -13.156 1.00 95.94 173 ARG A CA 1
ATOM 1273 C C . ARG A 1 173 ? 2.980 -8.863 -12.017 1.00 95.94 173 ARG A C 1
ATOM 1275 O O . ARG A 1 173 ? 3.445 -9.997 -11.993 1.00 95.94 173 ARG A O 1
ATOM 1282 N N . ARG A 1 174 ? 3.190 -7.966 -11.064 1.00 91.88 174 ARG A N 1
ATOM 1283 C CA . ARG A 1 174 ? 3.981 -8.214 -9.863 1.00 91.88 174 ARG A CA 1
ATOM 1284 C C . ARG A 1 174 ? 3.154 -7.834 -8.637 1.00 91.88 174 ARG A C 1
ATOM 1286 O O . ARG A 1 174 ? 2.618 -6.724 -8.632 1.00 91.88 174 ARG A O 1
ATOM 1293 N N . PRO A 1 175 ? 3.015 -8.693 -7.618 1.00 88.12 175 PRO A N 1
ATOM 1294 C CA . PRO A 1 175 ? 2.454 -8.259 -6.344 1.00 88.12 175 PRO A CA 1
ATOM 1295 C C . PRO A 1 175 ? 3.336 -7.160 -5.735 1.00 88.12 175 PRO A C 1
ATOM 1297 O O . PRO A 1 175 ? 4.549 -7.144 -5.943 1.00 88.12 175 PRO A O 1
ATOM 1300 N N . TYR A 1 176 ? 2.727 -6.200 -5.041 1.00 85.38 176 TYR A N 1
ATOM 1301 C CA . TYR A 1 176 ? 3.494 -5.245 -4.248 1.00 85.38 176 TYR A CA 1
ATOM 1302 C C . TYR A 1 176 ? 3.755 -5.833 -2.872 1.00 85.38 176 TYR A C 1
ATOM 1304 O O . TYR A 1 176 ? 2.808 -6.125 -2.140 1.00 85.38 176 TYR A O 1
ATOM 1312 N N . ASP A 1 177 ? 5.031 -5.957 -2.535 1.00 79.12 177 ASP A N 1
ATOM 1313 C CA . ASP A 1 177 ? 5.487 -6.238 -1.185 1.00 79.12 177 ASP A CA 1
ATOM 1314 C C . ASP A 1 177 ? 6.806 -5.480 -0.962 1.00 79.12 177 ASP A C 1
ATOM 1316 O O . ASP A 1 177 ? 7.730 -5.612 -1.766 1.00 79.12 177 ASP A O 1
ATOM 1320 N N . GLU A 1 178 ? 6.896 -4.649 0.079 1.00 69.94 178 GLU A N 1
ATOM 1321 C CA . GLU A 1 178 ? 8.127 -3.917 0.421 1.00 69.94 178 GLU A CA 1
ATOM 1322 C C . GLU A 1 178 ? 9.296 -4.850 0.772 1.00 69.94 178 GLU A C 1
ATOM 1324 O O . GLU A 1 178 ? 10.442 -4.435 0.661 1.00 69.94 178 GLU A O 1
ATOM 1329 N N . THR A 1 179 ? 9.049 -6.117 1.126 1.00 73.88 179 THR A N 1
ATOM 1330 C CA . THR A 1 179 ? 10.126 -7.099 1.336 1.00 73.88 179 THR A CA 1
ATOM 1331 C C . THR A 1 179 ? 10.426 -7.936 0.096 1.00 73.88 179 THR A C 1
ATOM 1333 O O . THR A 1 179 ? 11.233 -8.865 0.175 1.00 73.88 179 THR A O 1
ATOM 1336 N N . MET A 1 180 ? 9.727 -7.726 -1.023 1.00 76.81 180 MET A N 1
ATOM 1337 C CA . MET A 1 180 ? 10.068 -8.454 -2.239 1.00 76.81 180 MET A CA 1
ATOM 1338 C C . MET A 1 180 ? 11.425 -7.999 -2.756 1.00 76.81 180 MET A C 1
ATOM 1340 O O . MET A 1 180 ? 11.827 -6.851 -2.582 1.00 76.81 180 MET A O 1
ATOM 1344 N N . ALA A 1 181 ? 12.090 -8.905 -3.475 1.00 86.00 181 ALA A N 1
ATOM 1345 C CA . ALA A 1 181 ? 13.267 -8.564 -4.257 1.00 86.00 181 ALA A CA 1
ATOM 1346 C C . ALA A 1 181 ? 12.999 -7.328 -5.150 1.00 86.00 181 ALA A C 1
ATOM 1348 O O . ALA A 1 181 ? 11.842 -6.971 -5.402 1.00 86.00 181 ALA A O 1
ATOM 1349 N N . PRO A 1 182 ? 14.029 -6.669 -5.686 1.00 92.88 182 PRO A N 1
ATOM 1350 C CA . PRO A 1 182 ? 13.844 -5.638 -6.701 1.00 92.88 182 PRO A CA 1
ATOM 1351 C C . PRO A 1 182 ? 13.089 -6.158 -7.939 1.00 92.88 182 PRO A C 1
ATOM 1353 O O . PRO A 1 182 ? 13.018 -7.362 -8.208 1.00 92.88 182 PRO A O 1
ATOM 1356 N N . ALA A 1 183 ? 12.483 -5.251 -8.706 1.00 94.38 183 ALA A N 1
ATOM 1357 C CA . ALA A 1 183 ? 11.999 -5.575 -10.042 1.00 94.38 183 ALA A CA 1
ATOM 1358 C C . ALA A 1 183 ? 13.178 -5.622 -11.012 1.00 94.38 183 ALA A C 1
ATOM 1360 O O . ALA A 1 183 ? 13.864 -4.623 -11.197 1.00 94.38 183 ALA A O 1
ATOM 1361 N N . GLU A 1 184 ? 13.415 -6.788 -11.598 1.00 97.25 184 GLU A N 1
ATOM 1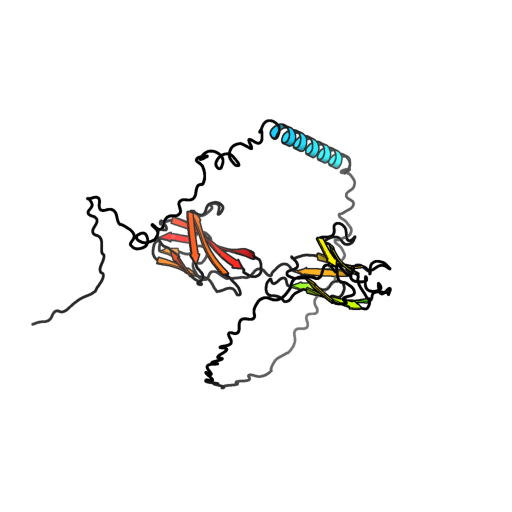362 C CA . GLU A 1 184 ? 14.552 -7.032 -12.478 1.00 97.25 184 GLU A CA 1
ATOM 1363 C C . GLU A 1 184 ? 14.194 -6.726 -13.929 1.00 97.25 184 GLU A C 1
ATOM 1365 O O . GLU A 1 184 ? 13.152 -7.155 -14.431 1.00 97.25 184 GLU A O 1
ATOM 1370 N N . PHE A 1 185 ? 15.077 -5.984 -14.589 1.00 98.12 185 PHE A N 1
ATOM 1371 C CA . PHE A 1 185 ? 14.979 -5.591 -15.985 1.00 98.12 185 PHE A CA 1
ATOM 1372 C C . PHE A 1 185 ? 16.210 -6.111 -16.712 1.00 98.12 185 PHE A C 1
ATOM 1374 O O . PHE A 1 185 ? 17.330 -5.832 -16.288 1.00 98.12 185 PHE A O 1
ATOM 1381 N N . THR A 1 186 ? 16.005 -6.848 -17.798 1.00 98.31 186 THR A N 1
ATOM 1382 C CA . THR A 1 186 ? 17.076 -7.400 -18.633 1.00 98.31 186 THR A CA 1
ATOM 1383 C C . THR A 1 186 ? 16.814 -7.121 -20.103 1.00 98.31 186 THR A C 1
ATOM 1385 O O . THR A 1 186 ? 15.667 -7.104 -20.564 1.00 98.31 186 THR A O 1
ATOM 1388 N N . TRP A 1 187 ? 17.890 -6.897 -20.847 1.00 97.69 187 TRP A N 1
ATOM 1389 C CA . TRP A 1 187 ? 17.871 -6.669 -22.289 1.00 97.69 187 TRP A CA 1
ATOM 1390 C C . TRP A 1 187 ? 19.171 -7.167 -22.927 1.00 97.69 187 TRP A C 1
ATOM 1392 O O . TRP A 1 187 ? 20.176 -7.379 -22.252 1.00 97.69 187 TRP A O 1
ATOM 1402 N N . GLU A 1 188 ? 19.148 -7.353 -24.239 1.00 96.31 188 GLU A N 1
ATOM 1403 C CA . GLU A 1 188 ? 20.325 -7.597 -25.065 1.00 96.31 188 GLU A CA 1
ATOM 1404 C C . GLU A 1 188 ? 20.747 -6.294 -25.744 1.00 96.31 188 GLU A C 1
ATOM 1406 O O . GLU A 1 188 ? 19.899 -5.468 -26.090 1.00 96.31 188 GLU A O 1
ATOM 1411 N N . GLY A 1 189 ? 22.054 -6.129 -25.938 1.00 93.62 189 GLY A N 1
ATOM 1412 C CA . GLY A 1 189 ? 22.641 -4.917 -26.499 1.00 93.62 189 GLY A CA 1
ATOM 1413 C C . GLY A 1 189 ? 23.035 -3.876 -25.438 1.00 93.62 189 GLY A C 1
ATOM 1414 O O . GLY A 1 189 ? 22.547 -3.901 -24.305 1.00 93.62 189 GLY A O 1
ATOM 1415 N N . PRO A 1 190 ? 23.964 -2.971 -25.777 1.00 93.75 190 PRO A N 1
ATOM 1416 C CA . PRO A 1 190 ? 24.444 -1.927 -24.876 1.00 93.75 190 PRO A CA 1
ATOM 1417 C C . PRO A 1 190 ? 23.382 -0.838 -24.677 1.00 93.75 190 PRO A C 1
ATOM 1419 O O . PRO A 1 190 ? 22.843 -0.305 -25.646 1.00 93.75 190 PRO A O 1
ATOM 1422 N N . ALA A 1 191 ? 23.117 -0.458 -23.425 1.00 95.81 191 ALA A N 1
ATOM 1423 C CA . ALA A 1 191 ? 22.241 0.665 -23.098 1.00 95.81 191 ALA A CA 1
ATOM 1424 C C . ALA A 1 191 ? 22.977 1.748 -22.306 1.00 95.81 191 ALA A C 1
ATOM 1426 O O . ALA A 1 191 ? 23.693 1.462 -21.346 1.00 95.81 191 ALA A O 1
ATOM 1427 N N . ASP A 1 192 ? 22.736 3.008 -22.662 1.00 96.19 192 ASP A N 1
ATOM 1428 C CA . ASP A 1 192 ? 23.264 4.158 -21.930 1.00 96.19 192 ASP A CA 1
ATOM 1429 C C . ASP A 1 192 ? 22.373 4.496 -20.738 1.00 96.19 192 ASP A C 1
ATOM 1431 O O . ASP A 1 192 ? 22.866 4.911 -19.688 1.00 96.19 192 ASP A O 1
ATOM 1435 N N . ARG A 1 193 ? 21.049 4.334 -20.883 1.00 97.69 193 ARG A N 1
ATOM 1436 C CA . ARG A 1 193 ? 20.061 4.656 -19.844 1.00 97.69 193 ARG A CA 1
ATOM 1437 C C . ARG A 1 193 ? 18.852 3.734 -19.871 1.00 97.69 193 ARG A C 1
ATOM 1439 O O . ARG A 1 193 ? 18.422 3.291 -20.931 1.00 97.69 193 ARG A O 1
ATOM 1446 N N . ILE A 1 194 ? 18.241 3.540 -18.706 1.00 98.44 194 ILE A N 1
ATOM 1447 C CA . ILE A 1 194 ? 16.888 2.989 -18.566 1.00 98.44 194 ILE A CA 1
ATOM 1448 C C . ILE A 1 194 ? 15.949 4.077 -18.056 1.00 98.44 194 ILE A C 1
ATOM 1450 O O . ILE A 1 194 ? 16.264 4.816 -17.119 1.00 98.44 194 ILE A O 1
ATOM 1454 N N . ASN A 1 195 ? 14.789 4.184 -18.692 1.00 98.44 195 ASN A N 1
ATOM 1455 C CA . ASN A 1 195 ? 13.770 5.177 -18.392 1.00 98.44 195 ASN A CA 1
ATOM 1456 C C . ASN A 1 195 ? 12.512 4.488 -17.876 1.00 98.44 195 ASN A C 1
ATOM 1458 O O . ASN A 1 195 ? 12.090 3.478 -18.428 1.00 98.44 195 ASN A O 1
ATOM 1462 N N . PHE A 1 196 ? 11.874 5.093 -16.877 1.00 98.44 196 PHE A N 1
ATOM 1463 C CA . PHE A 1 196 ? 10.600 4.659 -16.318 1.00 98.44 196 PHE A CA 1
ATOM 1464 C C . PHE A 1 196 ? 9.598 5.810 -16.327 1.00 98.44 196 PHE A C 1
ATOM 1466 O O . PHE A 1 196 ? 9.939 6.943 -15.976 1.00 98.44 196 PHE A O 1
ATOM 1473 N N . SER A 1 197 ? 8.345 5.522 -16.665 1.00 98.44 197 SER A N 1
ATOM 1474 C CA . SER A 1 197 ? 7.239 6.478 -16.620 1.00 98.44 197 SER A CA 1
ATOM 1475 C C . SER A 1 197 ? 5.948 5.816 -16.143 1.00 98.44 197 SER A C 1
ATOM 1477 O O . SER A 1 197 ? 5.787 4.598 -16.179 1.00 98.44 197 SER A O 1
ATOM 1479 N N . ARG A 1 198 ? 4.999 6.644 -15.708 1.00 97.69 198 ARG A N 1
ATOM 1480 C CA . ARG A 1 198 ? 3.600 6.259 -15.466 1.00 97.69 198 ARG A CA 1
ATOM 1481 C C . ARG A 1 198 ? 2.709 6.479 -16.690 1.00 97.69 198 ARG A C 1
ATOM 1483 O O . ARG A 1 198 ? 1.526 6.159 -16.636 1.00 97.69 198 ARG A O 1
ATOM 1490 N N . SER A 1 199 ? 3.272 7.012 -17.773 1.00 98.06 199 SER A N 1
ATOM 1491 C CA . SER A 1 199 ? 2.580 7.297 -19.026 1.00 98.06 199 SER A CA 1
ATOM 1492 C C . SER A 1 199 ? 3.149 6.452 -20.174 1.00 98.06 199 SER A C 1
ATOM 1494 O O . SER A 1 199 ? 4.373 6.339 -20.278 1.00 98.06 199 SER A O 1
ATOM 1496 N N . PRO A 1 200 ? 2.303 5.904 -21.068 1.00 97.69 200 PRO A N 1
ATOM 1497 C CA . PRO A 1 200 ? 2.758 5.098 -22.205 1.00 97.69 200 PRO A CA 1
ATOM 1498 C C . PRO A 1 200 ? 3.615 5.875 -23.212 1.00 97.69 200 PRO A C 1
ATOM 1500 O O . PRO A 1 200 ? 4.408 5.276 -23.925 1.00 97.69 200 PRO A O 1
ATOM 1503 N N . ASN A 1 201 ? 3.499 7.205 -23.263 1.00 97.81 201 ASN A N 1
ATOM 1504 C CA . ASN A 1 201 ? 4.331 8.056 -24.124 1.00 97.81 201 ASN A CA 1
ATOM 1505 C C . ASN A 1 201 ? 5.687 8.434 -23.491 1.00 97.81 201 ASN A C 1
ATOM 1507 O O . ASN A 1 201 ? 6.389 9.293 -24.022 1.00 97.81 201 ASN A O 1
ATOM 1511 N N . MET A 1 202 ? 6.029 7.850 -22.335 1.00 98.06 202 MET A N 1
ATOM 1512 C CA . MET A 1 202 ? 7.248 8.131 -21.571 1.00 98.06 202 MET A CA 1
ATOM 1513 C C . MET A 1 202 ? 7.413 9.604 -21.148 1.00 98.06 202 MET A C 1
ATOM 1515 O O . MET A 1 202 ? 8.531 10.069 -20.927 1.00 98.06 202 MET A O 1
ATOM 1519 N N . GLN A 1 203 ? 6.306 10.346 -20.995 1.00 97.38 203 GLN A N 1
ATOM 1520 C CA . GLN A 1 203 ? 6.295 11.744 -20.551 1.00 97.38 203 GLN A CA 1
ATOM 1521 C C . GLN A 1 203 ? 5.197 12.006 -19.495 1.00 97.38 203 GLN A C 1
ATOM 1523 O O . GLN A 1 203 ? 4.021 11.756 -19.768 1.00 97.38 203 GLN A O 1
ATOM 1528 N N . PRO A 1 204 ? 5.535 12.545 -18.304 1.00 97.88 204 PRO A N 1
ATOM 1529 C CA . PRO A 1 204 ? 6.888 12.808 -17.807 1.00 97.88 204 PRO A CA 1
ATOM 1530 C C . PRO A 1 204 ? 7.618 11.515 -17.407 1.00 97.88 204 PRO A C 1
ATOM 1532 O O . PRO A 1 204 ? 6.996 10.504 -17.065 1.00 97.88 204 PRO A O 1
ATOM 1535 N N . LEU A 1 205 ? 8.951 11.553 -17.399 1.00 97.88 205 LEU A N 1
ATOM 1536 C CA . LEU A 1 205 ? 9.754 10.479 -16.815 1.00 97.88 205 LEU A CA 1
ATOM 1537 C C . LEU A 1 205 ? 9.631 10.506 -15.289 1.00 97.88 205 LEU A C 1
ATOM 1539 O O . LEU A 1 205 ? 9.815 11.541 -14.656 1.00 97.88 205 LEU A O 1
ATOM 1543 N N . SER A 1 206 ? 9.334 9.351 -14.701 1.00 97.44 206 SER A N 1
ATOM 1544 C CA . SER A 1 206 ? 9.313 9.156 -13.250 1.00 97.44 206 SER A CA 1
ATOM 1545 C C . SER A 1 206 ? 10.701 8.825 -12.707 1.00 97.44 206 SER A C 1
ATOM 1547 O O . SER A 1 206 ? 11.038 9.230 -11.599 1.00 97.44 206 SER A O 1
ATOM 1549 N N . LYS A 1 207 ? 11.513 8.096 -13.483 1.00 97.81 207 LYS A N 1
ATOM 1550 C CA . LYS A 1 207 ? 12.904 7.770 -13.148 1.00 97.81 207 LYS A CA 1
ATOM 1551 C C . LYS A 1 207 ? 13.717 7.605 -14.427 1.00 97.81 207 LYS A C 1
ATOM 1553 O O . LYS A 1 207 ? 13.203 7.116 -15.430 1.00 97.81 207 LYS A O 1
ATOM 1558 N N . SER A 1 208 ? 14.985 7.993 -14.387 1.00 98.06 208 SER A N 1
ATOM 1559 C CA . SER A 1 208 ? 15.931 7.709 -15.458 1.00 98.06 208 SER A CA 1
ATOM 1560 C C . SER A 1 208 ? 17.314 7.468 -14.875 1.00 98.06 208 SER A C 1
ATOM 1562 O O . SER A 1 208 ? 17.777 8.267 -14.062 1.00 98.06 208 SER A O 1
ATOM 1564 N N . VAL A 1 209 ? 17.943 6.362 -15.260 1.00 98.31 209 VAL A N 1
ATOM 1565 C CA . VAL A 1 209 ? 19.166 5.860 -14.625 1.00 98.31 209 VAL A CA 1
ATOM 1566 C C . VAL A 1 209 ? 20.224 5.595 -15.695 1.00 98.31 209 VAL A C 1
ATOM 1568 O O . VAL A 1 209 ? 19.891 4.934 -16.679 1.00 98.31 209 VAL A O 1
ATOM 1571 N N . PRO A 1 210 ? 21.462 6.106 -15.547 1.00 97.94 210 PRO A N 1
ATOM 1572 C CA . PRO A 1 210 ? 22.569 5.750 -16.429 1.00 97.94 210 PRO A CA 1
ATOM 1573 C C . PRO A 1 210 ? 23.012 4.303 -16.190 1.00 97.94 210 PRO A C 1
ATOM 1575 O O . PRO A 1 210 ? 23.051 3.839 -15.053 1.00 97.94 210 PRO A O 1
ATOM 1578 N N . LEU A 1 211 ? 23.337 3.601 -17.270 1.00 96.50 211 LEU A N 1
ATOM 1579 C CA . LEU A 1 211 ? 23.664 2.176 -17.277 1.00 96.50 211 LEU A CA 1
ATOM 1580 C C . LEU A 1 211 ? 25.085 1.879 -17.761 1.00 96.50 211 LEU A C 1
ATOM 1582 O O . LEU A 1 211 ? 25.602 0.813 -17.448 1.00 96.50 211 LEU A O 1
ATOM 1586 N N . ASN A 1 212 ? 25.724 2.800 -18.492 1.00 93.81 212 ASN A N 1
ATOM 1587 C CA . ASN A 1 212 ? 27.098 2.655 -18.993 1.00 93.81 212 ASN A CA 1
ATOM 1588 C C . ASN A 1 212 ? 27.337 1.327 -19.744 1.00 93.81 212 ASN A C 1
ATOM 1590 O O . ASN A 1 212 ? 28.342 0.653 -19.526 1.00 93.81 212 ASN A O 1
ATOM 1594 N N . GLY A 1 213 ? 26.388 0.921 -20.590 1.00 92.75 213 GLY A N 1
ATOM 1595 C CA . GLY A 1 213 ? 26.461 -0.321 -21.359 1.00 92.75 213 GLY A CA 1
ATOM 1596 C C . GLY A 1 213 ? 26.004 -1.575 -20.609 1.00 92.75 213 GLY A C 1
ATOM 1597 O O . GLY A 1 213 ? 26.104 -2.665 -21.169 1.00 92.75 213 GLY A O 1
ATOM 1598 N N . ALA A 1 214 ? 25.492 -1.458 -19.378 1.00 94.62 214 ALA A N 1
ATOM 1599 C CA . ALA A 1 214 ? 24.900 -2.592 -18.674 1.00 94.62 214 ALA A CA 1
ATOM 1600 C C . ALA A 1 214 ? 23.728 -3.203 -19.467 1.00 94.62 214 ALA A C 1
ATOM 1602 O O . ALA A 1 214 ? 23.087 -2.537 -20.282 1.00 94.62 214 ALA A O 1
ATOM 1603 N N . THR A 1 215 ? 23.444 -4.475 -19.186 1.00 96.94 215 THR A N 1
ATOM 1604 C CA . THR A 1 215 ? 22.337 -5.268 -19.759 1.00 96.94 215 THR A CA 1
ATOM 1605 C C . THR A 1 215 ? 21.279 -5.655 -18.720 1.00 96.94 215 THR A C 1
ATOM 1607 O O . THR A 1 215 ? 20.363 -6.433 -18.991 1.00 96.94 215 THR A O 1
ATOM 1610 N N . TYR A 1 216 ? 21.425 -5.121 -17.505 1.00 97.81 216 TYR A N 1
ATOM 1611 C CA . TYR A 1 216 ? 20.605 -5.435 -16.345 1.00 97.81 216 TYR A CA 1
ATOM 1612 C C . TYR A 1 216 ? 20.384 -4.200 -15.469 1.00 97.81 216 TYR A C 1
ATOM 1614 O O . TYR A 1 216 ? 21.289 -3.384 -15.278 1.00 97.81 216 TYR A O 1
ATOM 1622 N N . TYR A 1 217 ? 19.187 -4.087 -14.896 1.00 98.19 217 TYR A N 1
ATOM 1623 C CA . TYR A 1 217 ? 18.874 -3.111 -13.860 1.00 98.19 217 TYR A CA 1
ATOM 1624 C C . TYR A 1 217 ? 17.854 -3.664 -12.865 1.00 98.19 217 TYR A C 1
ATOM 1626 O O . TYR A 1 217 ? 16.886 -4.312 -13.252 1.00 98.19 217 TYR A O 1
ATOM 1634 N N . ALA A 1 218 ? 18.031 -3.339 -11.585 1.00 97.69 218 ALA A N 1
ATOM 1635 C CA . ALA A 1 218 ? 17.107 -3.698 -10.517 1.00 97.69 218 ALA A CA 1
ATOM 1636 C C . ALA A 1 218 ? 16.405 -2.433 -9.990 1.00 97.69 218 ALA A C 1
ATOM 1638 O O . ALA A 1 218 ? 17.040 -1.532 -9.438 1.00 97.69 218 ALA A O 1
ATOM 1639 N N . LEU A 1 219 ? 15.086 -2.341 -10.169 1.00 96.00 219 LEU A N 1
ATOM 1640 C CA . LEU A 1 219 ? 14.270 -1.260 -9.622 1.00 96.00 219 LEU A CA 1
ATOM 1641 C C . LEU A 1 219 ? 13.753 -1.647 -8.238 1.00 96.00 219 LEU A C 1
ATOM 1643 O O . LEU A 1 219 ? 12.861 -2.485 -8.102 1.00 96.00 219 LEU A O 1
ATOM 1647 N N . GLU A 1 220 ? 14.283 -0.992 -7.216 1.00 92.75 220 GLU A N 1
ATOM 1648 C CA . GLU A 1 220 ? 13.836 -1.173 -5.837 1.00 92.75 220 GLU A CA 1
ATOM 1649 C C . GLU A 1 220 ? 12.467 -0.530 -5.583 1.00 92.75 220 GLU A C 1
ATOM 1651 O O . GLU A 1 220 ? 12.187 0.575 -6.061 1.00 92.75 220 GLU A O 1
ATOM 1656 N N . HIS A 1 221 ? 11.630 -1.242 -4.821 1.00 87.75 221 HIS A N 1
ATOM 1657 C CA . HIS A 1 221 ? 10.338 -0.796 -4.281 1.00 87.75 221 HIS A CA 1
ATOM 1658 C C . HIS A 1 221 ? 9.451 0.003 -5.262 1.00 87.75 221 HIS A C 1
ATOM 1660 O O . HIS A 1 221 ? 9.022 1.118 -4.945 1.00 87.75 221 HIS A O 1
ATOM 1666 N N . PRO A 1 222 ? 9.141 -0.519 -6.467 1.00 91.69 222 PRO A N 1
ATOM 1667 C CA . PRO A 1 222 ? 8.271 0.201 -7.386 1.00 91.69 222 PRO A CA 1
ATOM 1668 C C . PRO A 1 222 ? 6.868 0.330 -6.779 1.00 91.69 222 PRO A C 1
ATOM 1670 O O . PRO A 1 222 ? 6.239 -0.664 -6.428 1.00 91.69 222 PRO A O 1
ATOM 1673 N N . TYR A 1 223 ? 6.355 1.557 -6.670 1.00 89.06 223 TYR A N 1
ATOM 1674 C CA . TYR A 1 223 ? 5.018 1.795 -6.120 1.00 89.06 223 TYR A CA 1
ATOM 1675 C C . TYR A 1 223 ? 3.910 1.139 -6.965 1.00 89.06 223 TYR A C 1
ATOM 1677 O O . TYR A 1 223 ? 4.057 1.025 -8.191 1.00 89.06 223 TYR A O 1
ATOM 1685 N N . PRO A 1 224 ? 2.760 0.786 -6.359 1.00 92.44 224 PRO A N 1
ATOM 1686 C CA . PRO A 1 224 ? 1.637 0.195 -7.074 1.00 92.44 224 PRO A CA 1
ATOM 1687 C C . PRO A 1 224 ? 1.157 0.967 -8.316 1.00 92.44 224 PRO A C 1
ATOM 1689 O O . PRO A 1 224 ? 1.181 2.197 -8.417 1.00 92.44 224 PRO A O 1
ATOM 1692 N N . GLY A 1 225 ? 0.662 0.206 -9.283 1.00 95.44 225 GLY A N 1
ATOM 1693 C CA . GLY A 1 225 ? 0.038 0.626 -10.532 1.00 95.44 225 GLY A CA 1
ATOM 1694 C C . GLY A 1 225 ? 0.875 0.314 -11.773 1.00 95.44 225 GLY A C 1
ATOM 1695 O O . GLY A 1 225 ? 1.810 -0.485 -11.732 1.00 95.44 225 GLY A O 1
ATOM 1696 N N . THR A 1 226 ? 0.496 0.918 -12.895 1.00 97.69 226 THR A N 1
ATOM 1697 C CA . THR A 1 226 ? 1.101 0.635 -14.202 1.00 97.69 226 THR A CA 1
ATOM 1698 C C . THR A 1 226 ? 2.356 1.465 -14.425 1.00 97.69 226 THR A C 1
ATOM 1700 O O . THR A 1 226 ? 2.342 2.686 -14.269 1.00 97.69 226 THR A O 1
ATOM 1703 N N . TRP A 1 227 ? 3.428 0.793 -14.818 1.00 98.06 227 TRP A N 1
ATOM 1704 C CA . TRP A 1 227 ? 4.702 1.384 -15.184 1.00 98.06 227 TRP A CA 1
ATOM 1705 C C . TRP A 1 227 ? 5.027 1.061 -16.634 1.00 98.06 227 TRP A C 1
ATOM 1707 O O . TRP A 1 227 ? 4.736 -0.031 -17.121 1.00 98.06 227 TRP A O 1
ATOM 1717 N N . TYR A 1 228 ? 5.671 2.014 -17.289 1.00 98.31 228 TYR A N 1
ATOM 1718 C CA . TYR A 1 228 ? 6.221 1.893 -18.626 1.00 98.31 228 TYR A CA 1
ATOM 1719 C C . TYR A 1 228 ? 7.726 2.064 -18.542 1.00 98.31 228 TYR A C 1
ATOM 1721 O O . TYR A 1 228 ? 8.212 2.885 -17.756 1.00 98.31 228 TYR A O 1
ATOM 1729 N N . TRP A 1 229 ? 8.458 1.281 -19.319 1.00 98.50 229 TRP A N 1
ATOM 1730 C CA . TRP A 1 229 ? 9.906 1.324 -19.340 1.00 98.50 229 TRP A CA 1
ATOM 1731 C C . TRP A 1 229 ? 10.449 1.118 -20.748 1.00 98.50 229 TRP A C 1
ATOM 1733 O O . TRP A 1 229 ? 9.813 0.486 -21.592 1.00 98.50 229 TRP A O 1
ATOM 1743 N N . GLN A 1 230 ? 11.625 1.684 -20.983 1.00 97.94 230 GLN A N 1
ATOM 1744 C CA . GLN A 1 230 ? 12.403 1.508 -22.205 1.00 97.94 230 GLN A CA 1
ATOM 1745 C C . GLN A 1 230 ? 13.884 1.714 -21.879 1.00 97.94 230 GLN A C 1
ATOM 1747 O O . GLN A 1 230 ? 14.217 2.404 -20.905 1.00 97.94 230 GLN A O 1
ATOM 1752 N N . VAL A 1 231 ? 14.763 1.185 -22.720 1.00 97.94 231 VAL A N 1
ATOM 1753 C CA . VAL A 1 231 ? 16.197 1.497 -22.690 1.00 97.94 231 VAL A CA 1
ATOM 1754 C C . VAL A 1 231 ? 16.552 2.441 -23.835 1.00 97.94 231 VAL A C 1
ATOM 1756 O O . VAL A 1 231 ? 15.825 2.536 -24.823 1.00 97.94 231 VAL A O 1
ATOM 1759 N N . VAL A 1 232 ? 17.621 3.213 -23.660 1.00 96.69 232 VAL A N 1
ATOM 1760 C CA . VAL A 1 232 ? 18.083 4.227 -24.616 1.00 96.69 232 VAL A CA 1
ATOM 1761 C C . VAL A 1 232 ? 19.599 4.148 -24.740 1.00 96.69 232 VAL A C 1
ATOM 1763 O O . VAL A 1 232 ? 20.286 3.973 -23.733 1.00 96.69 232 VAL A O 1
ATOM 1766 N N . ASN A 1 233 ? 20.105 4.313 -25.957 1.00 95.44 233 ASN A N 1
ATOM 1767 C CA . ASN A 1 233 ? 21.519 4.446 -26.299 1.00 95.44 233 ASN A CA 1
ATOM 1768 C C . ASN A 1 233 ? 21.687 5.547 -27.364 1.00 95.44 233 ASN A C 1
ATOM 1770 O O . ASN A 1 233 ? 20.731 6.261 -27.686 1.00 95.44 233 ASN A O 1
ATOM 1774 N N . ALA A 1 234 ? 22.895 5.687 -27.908 1.00 92.44 234 ALA A N 1
ATOM 1775 C CA . ALA A 1 234 ? 23.199 6.641 -28.973 1.00 92.44 234 ALA A CA 1
ATOM 1776 C C . ALA A 1 234 ? 22.388 6.439 -30.272 1.00 92.44 234 ALA A C 1
ATOM 1778 O O . ALA A 1 234 ? 22.139 7.419 -30.976 1.00 92.44 234 ALA A O 1
ATOM 1779 N N . ASP A 1 235 ? 21.960 5.211 -30.581 1.00 91.12 235 ASP A N 1
ATOM 1780 C CA . ASP A 1 235 ? 21.216 4.883 -31.804 1.00 91.12 235 ASP A CA 1
ATOM 1781 C C . ASP A 1 235 ? 19.712 5.155 -31.672 1.00 91.12 235 ASP A C 1
ATOM 1783 O O . ASP A 1 235 ? 19.026 5.411 -32.664 1.00 91.12 235 ASP A O 1
ATOM 1787 N N . GLY A 1 236 ? 19.180 5.135 -30.447 1.00 93.56 236 GLY A N 1
ATOM 1788 C CA . GLY A 1 236 ? 17.782 5.452 -30.192 1.00 93.56 236 GLY A CA 1
ATOM 1789 C C . GLY A 1 236 ? 17.227 4.857 -28.905 1.00 93.56 236 GLY A C 1
ATOM 1790 O O . GLY A 1 236 ? 17.948 4.517 -27.968 1.00 93.56 236 GLY A O 1
ATOM 1791 N N . ALA A 1 237 ? 15.899 4.768 -28.852 1.00 95.75 237 ALA A N 1
ATOM 1792 C CA . ALA A 1 237 ? 15.162 4.127 -27.770 1.00 95.75 237 ALA A CA 1
ATOM 1793 C C . ALA A 1 237 ? 14.597 2.781 -28.235 1.00 95.75 237 ALA A C 1
ATOM 1795 O O . ALA A 1 237 ? 14.185 2.645 -29.387 1.00 95.75 237 ALA A O 1
ATOM 1796 N N . SER A 1 238 ? 14.527 1.812 -27.323 1.00 95.88 238 SER A N 1
ATOM 1797 C CA . SER A 1 238 ? 13.797 0.564 -27.546 1.00 95.88 238 SER A CA 1
ATOM 1798 C C . SER A 1 238 ? 12.286 0.803 -27.679 1.00 95.88 238 SER A C 1
ATOM 1800 O O . SER A 1 238 ? 11.779 1.897 -27.417 1.00 95.88 238 SER A O 1
ATOM 1802 N N . GLU A 1 239 ? 11.535 -0.259 -27.987 1.00 95.06 239 GLU A N 1
ATOM 1803 C CA . GLU A 1 239 ? 10.088 -0.267 -27.749 1.00 95.06 239 GLU A CA 1
ATOM 1804 C C . GLU A 1 239 ? 9.762 0.049 -26.275 1.00 95.06 239 GLU A C 1
ATOM 1806 O O . GLU A 1 239 ? 10.560 -0.226 -25.370 1.00 95.06 239 GLU A O 1
ATOM 1811 N N . VAL A 1 240 ? 8.576 0.611 -26.029 1.00 96.94 240 VAL A N 1
ATOM 1812 C CA . VAL A 1 240 ? 8.063 0.828 -24.671 1.00 96.94 240 VAL A CA 1
ATOM 1813 C C . VAL A 1 240 ? 7.359 -0.439 -24.205 1.00 96.94 240 VAL A C 1
ATOM 1815 O O . VAL A 1 240 ? 6.362 -0.857 -24.796 1.00 96.94 240 VAL A O 1
ATOM 1818 N N . ARG A 1 241 ? 7.823 -1.018 -23.098 1.00 97.94 241 ARG A N 1
ATOM 1819 C CA . ARG A 1 241 ? 7.138 -2.126 -22.426 1.00 97.94 241 ARG A CA 1
ATOM 1820 C C . ARG A 1 241 ? 6.420 -1.655 -21.184 1.00 97.94 241 ARG A C 1
ATOM 1822 O O . ARG A 1 241 ? 6.830 -0.701 -20.530 1.00 97.94 241 ARG A O 1
ATOM 1829 N N . MET A 1 242 ? 5.354 -2.365 -20.834 1.00 97.81 242 MET A N 1
ATOM 1830 C CA . MET A 1 242 ? 4.619 -2.114 -19.602 1.00 97.81 242 MET A CA 1
ATOM 1831 C C . MET A 1 242 ? 4.777 -3.259 -18.608 1.00 97.81 242 MET A C 1
ATOM 1833 O O . MET A 1 242 ? 4.854 -4.423 -18.992 1.00 97.81 242 MET A O 1
ATOM 1837 N N . PHE A 1 243 ? 4.745 -2.935 -17.324 1.00 97.56 243 PHE A N 1
ATOM 1838 C CA . PHE A 1 243 ? 4.507 -3.894 -16.252 1.00 97.56 243 PHE A CA 1
ATOM 1839 C C . PHE A 1 243 ? 3.579 -3.262 -15.216 1.00 97.56 243 PHE A C 1
ATOM 1841 O O . PHE A 1 243 ? 3.463 -2.039 -15.108 1.00 97.56 243 PHE A O 1
ATOM 1848 N N . ARG A 1 244 ? 2.876 -4.093 -14.454 1.00 97.50 244 ARG A N 1
ATOM 1849 C CA . ARG A 1 244 ? 1.941 -3.644 -13.429 1.00 97.50 244 ARG A CA 1
ATOM 1850 C C . ARG A 1 244 ? 2.385 -4.145 -12.073 1.00 97.50 244 ARG A C 1
ATOM 1852 O O . ARG A 1 244 ? 2.493 -5.346 -11.852 1.00 97.50 244 ARG A O 1
ATOM 1859 N N . VAL A 1 245 ? 2.555 -3.213 -11.152 1.00 95.44 245 VAL A N 1
ATOM 1860 C CA . VAL A 1 245 ? 2.673 -3.519 -9.734 1.00 95.44 245 VAL A CA 1
ATOM 1861 C C . VAL A 1 245 ? 1.260 -3.514 -9.155 1.00 95.44 245 VAL A C 1
ATOM 1863 O O . VAL A 1 245 ? 0.544 -2.519 -9.250 1.00 95.44 245 VAL A O 1
ATOM 1866 N N . MET A 1 246 ? 0.796 -4.638 -8.630 1.00 94.12 246 MET A N 1
ATOM 1867 C CA . MET A 1 246 ? -0.532 -4.746 -8.025 1.00 94.12 246 MET A CA 1
ATOM 1868 C C . MET A 1 246 ? -0.571 -3.956 -6.717 1.00 94.12 246 MET A C 1
ATOM 1870 O O . MET A 1 246 ? 0.460 -3.729 -6.096 1.00 94.12 246 MET A O 1
ATOM 1874 N N . ALA A 1 247 ? -1.749 -3.507 -6.287 1.00 87.25 247 ALA A N 1
ATOM 1875 C CA . ALA A 1 247 ? -1.868 -2.960 -4.939 1.00 87.25 247 ALA A CA 1
ATOM 1876 C C . ALA A 1 247 ? -1.543 -4.061 -3.909 1.00 87.25 247 ALA A C 1
ATOM 1878 O O . ALA A 1 247 ? -1.863 -5.221 -4.180 1.00 87.25 247 ALA A O 1
ATOM 1879 N N . PRO A 1 248 ? -0.941 -3.722 -2.753 1.00 83.50 248 PRO A N 1
ATOM 1880 C CA . PRO A 1 248 ? -0.777 -4.687 -1.677 1.00 83.50 248 PRO A CA 1
ATOM 1881 C C . PRO A 1 248 ? -2.140 -5.250 -1.298 1.00 83.50 248 PRO A C 1
ATOM 1883 O O . PRO A 1 248 ? -3.110 -4.489 -1.136 1.00 83.50 248 PRO A O 1
ATOM 1886 N N . GLU A 1 249 ? -2.192 -6.571 -1.171 1.00 81.19 249 GLU A N 1
ATOM 1887 C CA . GLU A 1 249 ? -3.370 -7.272 -0.686 1.00 81.19 249 GLU A CA 1
ATOM 1888 C C . GLU A 1 249 ? -3.742 -6.723 0.692 1.00 81.19 249 GLU A C 1
ATOM 1890 O O . GLU A 1 249 ? -2.876 -6.494 1.540 1.00 81.19 249 GLU A O 1
ATOM 1895 N N . ARG A 1 250 ? -5.032 -6.430 0.888 1.00 79.38 250 ARG A N 1
ATOM 1896 C CA . ARG A 1 250 ? -5.509 -5.970 2.192 1.00 79.38 250 ARG A CA 1
ATOM 1897 C C . ARG A 1 250 ? -5.404 -7.150 3.139 1.00 79.38 250 ARG A C 1
ATOM 1899 O O . ARG A 1 250 ? -6.048 -8.168 2.896 1.00 79.38 250 ARG A O 1
ATOM 1906 N N . ARG A 1 251 ? -4.634 -7.020 4.212 1.00 79.75 251 ARG A N 1
ATOM 1907 C CA . ARG A 1 251 ? -4.539 -8.088 5.196 1.00 79.75 251 ARG A CA 1
ATOM 1908 C C . ARG A 1 251 ? -5.784 -8.077 6.063 1.00 79.75 251 ARG A C 1
ATOM 1910 O O . ARG A 1 251 ? -6.256 -7.036 6.527 1.00 79.75 251 ARG A O 1
ATOM 1917 N N . SER A 1 252 ? -6.327 -9.267 6.274 1.00 82.81 252 SER A N 1
ATOM 1918 C CA . SER A 1 252 ? -7.356 -9.488 7.276 1.00 82.81 252 SER A CA 1
ATOM 1919 C C . SER A 1 252 ? -6.675 -9.892 8.577 1.00 82.81 252 SER A C 1
ATOM 1921 O O . SER A 1 252 ? -5.846 -10.794 8.592 1.00 82.81 252 SER A O 1
ATOM 1923 N N . PHE A 1 253 ? -7.015 -9.212 9.663 1.00 92.56 253 PHE A N 1
ATOM 1924 C CA . PHE A 1 253 ? -6.632 -9.574 11.026 1.00 92.56 253 PHE A CA 1
ATOM 1925 C C . PHE A 1 253 ? -7.925 -9.540 11.847 1.00 92.56 253 PHE A C 1
ATOM 1927 O O . PHE A 1 253 ? -8.257 -8.527 12.466 1.00 92.56 253 PHE A O 1
ATOM 1934 N N . PRO A 1 254 ? -8.762 -10.584 11.741 1.00 94.81 254 PRO A N 1
ATOM 1935 C CA . PRO A 1 254 ? -10.097 -10.555 12.315 1.00 94.81 254 PRO A CA 1
ATOM 1936 C C . PRO A 1 254 ? -10.024 -10.336 13.826 1.00 94.81 254 PRO A C 1
ATOM 1938 O O . PRO A 1 254 ? -9.232 -10.961 14.539 1.00 94.81 254 PRO A O 1
ATOM 1941 N N . VAL A 1 255 ? -10.865 -9.423 14.304 1.00 97.12 255 VAL A N 1
ATOM 1942 C CA . VAL A 1 255 ? -11.011 -9.137 15.729 1.00 97.12 255 VAL A CA 1
ATOM 1943 C C . VAL A 1 255 ? -11.809 -10.279 16.340 1.00 97.12 255 VAL A C 1
ATOM 1945 O O . VAL A 1 255 ? -12.941 -10.535 15.936 1.00 97.12 255 VAL A O 1
ATOM 1948 N N . SER A 1 256 ? -11.203 -10.993 17.284 1.00 97.50 256 SER A N 1
ATOM 1949 C CA . SER A 1 256 ? -11.826 -12.131 17.957 1.00 97.50 256 SER A CA 1
ATOM 1950 C C . SER A 1 256 ? -12.713 -11.679 19.112 1.00 97.50 256 SER A C 1
ATOM 1952 O O . SER A 1 256 ? -13.747 -12.298 19.359 1.00 97.50 256 SER A O 1
ATOM 1954 N N . GLN A 1 257 ? -12.339 -10.597 19.806 1.00 96.94 257 GLN A N 1
ATOM 1955 C CA . GLN A 1 257 ? -13.132 -9.988 20.874 1.00 96.94 257 GLN A CA 1
ATOM 1956 C C . GLN A 1 257 ? -12.910 -8.467 20.945 1.00 96.94 257 GLN A C 1
ATOM 1958 O O . GLN A 1 257 ? -11.775 -8.012 20.802 1.00 96.94 257 GLN A O 1
ATOM 1963 N N . PRO A 1 258 ? -13.952 -7.668 21.225 1.00 97.75 258 PRO A N 1
ATOM 1964 C CA . PRO A 1 258 ? -15.358 -8.062 21.323 1.00 97.75 258 PRO A CA 1
ATOM 1965 C C . PRO A 1 258 ? -15.975 -8.299 19.934 1.00 97.75 258 PRO A C 1
ATOM 1967 O O . PRO A 1 258 ? -15.480 -7.795 18.929 1.00 97.75 258 PRO A O 1
ATOM 1970 N N . ALA A 1 259 ? -17.085 -9.035 19.888 1.00 97.38 259 ALA A N 1
ATOM 1971 C CA . ALA A 1 259 ? -17.949 -9.062 18.709 1.00 97.38 259 ALA A CA 1
ATOM 1972 C C . ALA A 1 259 ? -18.765 -7.758 18.599 1.00 97.38 259 ALA A C 1
ATOM 1974 O O . ALA A 1 259 ? -18.914 -7.021 19.579 1.00 97.38 259 ALA A O 1
ATOM 1975 N N . GLU A 1 260 ? -19.322 -7.483 17.418 1.00 97.69 260 GLU A N 1
ATOM 1976 C CA . GLU A 1 260 ? -20.240 -6.355 17.217 1.00 97.69 260 GLU A CA 1
ATOM 1977 C C . GLU A 1 260 ? -21.457 -6.473 18.151 1.00 97.69 260 GLU A C 1
ATOM 1979 O O . GLU A 1 260 ? -22.047 -7.545 18.281 1.00 97.69 260 GLU A O 1
ATOM 1984 N N . GLY A 1 261 ? -21.798 -5.387 18.856 1.00 97.69 261 GLY A N 1
ATOM 1985 C CA . GLY A 1 261 ? -22.838 -5.391 19.895 1.00 97.69 261 GLY A CA 1
ATOM 1986 C C . GLY A 1 261 ? -22.459 -6.101 21.206 1.00 97.69 261 GLY A C 1
ATOM 1987 O O . GLY A 1 261 ? -23.300 -6.222 22.097 1.00 97.69 261 GLY A O 1
ATOM 1988 N N . GLY A 1 262 ? -21.221 -6.591 21.335 1.00 97.75 262 GLY A N 1
ATOM 1989 C CA . GLY A 1 262 ? -20.725 -7.265 22.535 1.00 97.75 262 GLY A CA 1
ATOM 1990 C C . GLY A 1 262 ? -20.468 -6.320 23.714 1.00 97.75 262 GLY A C 1
ATOM 1991 O O . GLY A 1 262 ? -20.711 -5.113 23.644 1.00 97.75 262 GLY A O 1
ATOM 1992 N N . SER A 1 263 ? -19.938 -6.868 24.810 1.00 97.81 263 SER A N 1
ATOM 1993 C CA . SER A 1 263 ? -19.566 -6.097 25.999 1.00 97.81 263 SER A CA 1
ATOM 1994 C C . SER A 1 263 ? -18.110 -6.299 26.426 1.00 97.81 263 SER A C 1
ATOM 1996 O O . SER A 1 263 ? -17.504 -7.334 26.154 1.00 97.81 263 SER A O 1
ATOM 1998 N N . LEU A 1 264 ? -17.548 -5.290 27.095 1.00 97.75 264 LEU A N 1
ATOM 1999 C CA . LEU A 1 264 ? -16.209 -5.284 27.687 1.00 97.75 264 LEU A CA 1
ATOM 2000 C C . LEU A 1 264 ? -16.256 -4.672 29.091 1.00 97.75 264 LEU A C 1
ATOM 2002 O O . LEU A 1 264 ? -17.050 -3.774 29.354 1.00 97.75 264 LEU A O 1
ATOM 2006 N N . ALA A 1 265 ? -15.362 -5.104 29.978 1.00 97.19 265 ALA A N 1
ATOM 2007 C CA . ALA A 1 265 ? -15.171 -4.442 31.266 1.00 97.19 265 ALA A CA 1
ATOM 2008 C C . ALA A 1 265 ? -14.366 -3.138 31.102 1.00 97.19 265 ALA A C 1
ATOM 2010 O O . ALA A 1 265 ? -13.339 -3.121 30.420 1.00 97.19 265 ALA A O 1
ATOM 2011 N N . ALA A 1 266 ? -14.792 -2.068 31.775 1.00 92.00 266 ALA A N 1
ATOM 2012 C CA . ALA A 1 266 ? -14.165 -0.742 31.761 1.00 92.00 266 ALA A CA 1
ATOM 2013 C C . ALA A 1 266 ? -12.688 -0.743 32.192 1.00 92.00 266 ALA A C 1
ATOM 2015 O O . ALA A 1 266 ? -11.880 0.047 31.699 1.00 92.00 266 ALA A O 1
ATOM 2016 N N . ASN A 1 267 ? -12.329 -1.655 33.099 1.00 93.25 267 ASN A N 1
ATOM 2017 C CA . ASN A 1 267 ? -10.971 -1.843 33.595 1.00 93.25 267 ASN A CA 1
ATOM 2018 C C . ASN A 1 267 ? -10.611 -3.328 33.536 1.00 93.25 267 ASN A C 1
ATOM 2020 O O . ASN A 1 267 ? -11.034 -4.113 34.381 1.00 93.25 267 ASN A O 1
ATOM 2024 N N . GLY A 1 268 ? -9.833 -3.704 32.525 1.00 92.75 268 GLY A N 1
ATOM 2025 C CA . GLY A 1 268 ? -9.379 -5.074 32.294 1.00 92.75 268 GLY A CA 1
ATOM 2026 C C . GLY A 1 268 ? -10.128 -5.823 31.192 1.00 92.75 268 GLY A C 1
ATOM 2027 O O . GLY A 1 268 ? -9.747 -6.950 30.891 1.00 92.75 268 GLY A O 1
ATOM 2028 N N . GLY A 1 269 ? -11.147 -5.227 30.559 1.00 96.94 269 GLY A N 1
ATOM 2029 C CA . GLY A 1 269 ? -11.742 -5.794 29.347 1.00 96.94 269 GLY A CA 1
ATOM 2030 C C . GLY A 1 269 ? -10.691 -5.906 28.245 1.00 96.94 269 GLY A C 1
ATOM 2031 O O . GLY A 1 269 ? -9.896 -4.989 28.066 1.00 96.94 269 GLY A O 1
ATOM 2032 N N . VAL A 1 270 ? -10.655 -7.025 27.526 1.00 98.06 270 VAL A N 1
ATOM 2033 C CA . VAL A 1 270 ? -9.616 -7.290 26.523 1.00 98.06 270 VAL A CA 1
ATOM 2034 C C . VAL A 1 270 ? -10.194 -7.154 25.121 1.00 98.06 270 VAL A C 1
ATOM 2036 O O . VAL A 1 270 ? -11.207 -7.768 24.798 1.00 98.06 270 VAL A O 1
ATOM 2039 N N . VAL A 1 271 ? -9.522 -6.367 24.284 1.00 98.25 271 VAL A N 1
ATOM 2040 C CA . VAL A 1 271 ? -9.712 -6.386 22.831 1.00 98.25 271 VAL A CA 1
ATOM 2041 C C . VAL A 1 271 ? -8.641 -7.300 22.249 1.00 98.25 271 VAL A C 1
ATOM 2043 O O . VAL A 1 271 ? -7.462 -7.098 22.535 1.00 98.25 271 VAL A O 1
ATOM 2046 N N . ALA A 1 272 ? -9.030 -8.301 21.465 1.00 98.31 272 ALA A N 1
ATOM 2047 C CA . ALA A 1 272 ? -8.139 -9.317 20.910 1.00 98.31 272 ALA A CA 1
ATOM 2048 C C . ALA A 1 272 ? -8.419 -9.559 19.421 1.00 98.31 272 ALA A C 1
ATOM 2050 O O . ALA A 1 272 ? -9.548 -9.408 18.955 1.00 98.31 272 ALA A O 1
ATOM 2051 N N . TRP A 1 273 ? -7.385 -9.930 18.670 1.00 98.00 273 TRP A N 1
ATOM 2052 C CA . TRP A 1 273 ? -7.441 -10.188 17.229 1.00 98.00 273 TRP A CA 1
ATOM 2053 C C . TRP A 1 273 ? -6.473 -11.305 16.834 1.00 98.00 273 TRP A C 1
ATOM 2055 O O . TRP A 1 273 ? -5.593 -11.689 17.601 1.00 98.00 273 TRP A O 1
ATOM 2065 N N . GLN A 1 274 ? -6.636 -11.850 15.631 1.00 96.88 274 GLN A N 1
ATOM 2066 C CA . GLN A 1 274 ? -5.643 -12.756 15.050 1.00 96.88 274 GLN A CA 1
ATOM 2067 C C . GLN A 1 274 ? -4.438 -11.957 14.543 1.00 96.88 274 GLN A C 1
ATOM 2069 O O . GLN A 1 274 ? -4.609 -10.890 13.953 1.00 96.88 274 GLN A O 1
ATOM 2074 N N . ALA A 1 275 ? -3.221 -12.460 14.771 1.00 92.56 275 ALA A N 1
ATOM 2075 C CA . ALA A 1 275 ? -2.019 -11.839 14.221 1.00 92.56 275 ALA A CA 1
ATOM 2076 C C . ALA A 1 275 ? -2.086 -11.827 12.689 1.00 92.56 275 ALA A C 1
ATOM 2078 O O . ALA A 1 275 ? -2.390 -12.847 12.078 1.00 92.56 275 ALA A O 1
ATOM 2079 N N . GLY A 1 276 ? -1.778 -10.683 12.082 1.00 88.12 276 GLY A N 1
ATOM 2080 C CA . GLY A 1 276 ? -1.433 -10.619 10.667 1.00 88.12 276 GLY A CA 1
ATOM 2081 C C . GLY A 1 276 ? 0.074 -10.783 10.469 1.00 88.12 276 GLY A C 1
ATOM 2082 O O . GLY A 1 276 ? 0.863 -10.358 11.317 1.00 88.12 276 GLY A O 1
ATOM 2083 N N . ASP A 1 277 ? 0.477 -11.337 9.328 1.00 86.56 277 ASP A N 1
ATOM 2084 C CA . ASP A 1 277 ? 1.887 -11.398 8.934 1.00 86.56 277 ASP A CA 1
ATOM 2085 C C . ASP A 1 277 ? 2.466 -9.998 8.712 1.00 86.56 277 ASP A C 1
ATOM 2087 O O . ASP A 1 277 ? 1.762 -9.098 8.241 1.00 86.56 277 ASP A O 1
ATOM 2091 N N . LYS A 1 278 ? 3.763 -9.824 9.007 1.00 86.44 278 LYS A N 1
ATOM 2092 C CA . LYS A 1 278 ? 4.551 -8.596 8.759 1.00 86.44 278 LYS A CA 1
ATOM 2093 C C . LYS A 1 278 ? 3.825 -7.310 9.208 1.00 86.44 278 LYS A C 1
ATOM 2095 O O . LYS A 1 278 ? 3.663 -6.359 8.429 1.00 86.44 278 LYS A O 1
ATOM 2100 N N . ILE A 1 279 ? 3.293 -7.325 10.432 1.00 90.69 279 ILE A N 1
ATOM 2101 C CA . ILE A 1 279 ? 2.681 -6.169 11.098 1.00 90.69 279 ILE A CA 1
ATOM 2102 C C . ILE A 1 279 ? 3.657 -5.630 12.141 1.00 90.69 279 ILE A C 1
ATOM 2104 O O . ILE A 1 279 ? 4.026 -6.345 13.067 1.00 90.69 279 ILE A O 1
ATOM 2108 N N . ALA A 1 280 ? 4.007 -4.347 12.031 1.00 92.00 280 ALA A N 1
ATOM 2109 C CA . ALA A 1 280 ? 4.970 -3.718 12.936 1.00 92.00 280 ALA A CA 1
ATOM 2110 C C . ALA A 1 280 ? 4.353 -3.428 14.313 1.00 92.00 280 ALA A C 1
ATOM 2112 O O . ALA A 1 280 ? 5.011 -3.488 15.350 1.00 92.00 280 ALA A O 1
ATOM 2113 N N . ARG A 1 281 ? 3.081 -3.010 14.316 1.00 95.69 281 ARG A N 1
ATOM 2114 C CA . ARG A 1 281 ? 2.336 -2.608 15.516 1.00 95.69 281 ARG A CA 1
ATOM 2115 C C . ARG A 1 281 ? 0.839 -2.546 15.258 1.00 95.69 281 ARG A C 1
ATOM 2117 O O . ARG A 1 281 ? 0.400 -2.300 14.133 1.00 95.69 281 ARG A O 1
ATOM 2124 N N . TYR A 1 282 ? 0.080 -2.642 16.337 1.00 97.69 282 TYR A N 1
ATOM 2125 C CA . TYR A 1 282 ? -1.361 -2.464 16.359 1.00 97.69 282 TYR A CA 1
ATOM 2126 C C . TYR A 1 282 ? -1.757 -1.215 17.146 1.00 97.69 282 TYR A C 1
ATOM 2128 O O . TYR A 1 282 ? -1.046 -0.760 18.048 1.00 97.69 282 TYR A O 1
ATOM 2136 N N . SER A 1 283 ? -2.921 -0.663 16.813 1.00 97.88 283 SER A N 1
ATOM 2137 C CA . SER A 1 283 ? -3.562 0.392 17.587 1.00 97.88 283 SER A CA 1
ATOM 2138 C C . SER A 1 283 ? -5.042 0.108 17.760 1.00 97.88 283 SER A C 1
ATOM 2140 O O . SER A 1 283 ? -5.742 -0.153 16.790 1.00 97.88 283 SER A O 1
ATOM 2142 N N . VAL A 1 284 ? -5.529 0.186 18.991 1.00 98.31 284 VAL A N 1
ATOM 2143 C CA . VAL A 1 284 ? -6.959 0.125 19.285 1.00 98.31 284 VAL A CA 1
ATOM 2144 C C . VAL A 1 284 ? -7.439 1.531 19.575 1.00 98.31 284 VAL A C 1
ATOM 2146 O O . VAL A 1 284 ? -6.900 2.210 20.448 1.00 98.31 284 VAL A O 1
ATOM 2149 N N . GLU A 1 285 ? -8.445 1.974 18.840 1.00 98.56 285 GLU A N 1
ATOM 2150 C CA . GLU A 1 285 ? -9.054 3.283 19.016 1.00 98.56 285 GLU A CA 1
ATOM 2151 C C . GLU A 1 285 ? -10.533 3.135 19.332 1.00 98.56 285 GLU A C 1
ATOM 2153 O O . GLU A 1 285 ? -11.219 2.299 18.745 1.00 98.56 285 GLU A O 1
ATOM 2158 N N . MET A 1 286 ? -11.020 3.964 20.251 1.00 98.56 286 MET A N 1
ATOM 2159 C CA . MET A 1 286 ? -12.410 3.947 20.692 1.00 98.56 286 MET A CA 1
ATOM 2160 C C . MET A 1 286 ? -13.003 5.348 20.610 1.00 98.56 286 MET A C 1
ATOM 2162 O O . MET A 1 286 ? -12.368 6.339 20.991 1.00 98.56 286 MET A O 1
ATOM 2166 N N . VAL A 1 287 ? -14.245 5.415 20.151 1.00 98.62 287 VAL A N 1
ATOM 2167 C CA . VAL A 1 287 ? -15.086 6.614 20.143 1.00 98.62 287 VAL A CA 1
ATOM 2168 C C . VAL A 1 287 ? -16.464 6.255 20.671 1.00 98.62 287 VAL A C 1
ATOM 2170 O O . VAL A 1 287 ? -16.881 5.108 20.544 1.00 98.62 287 VAL A O 1
ATOM 2173 N N . ALA A 1 288 ? -17.186 7.214 21.247 1.00 98.44 288 ALA A N 1
ATOM 2174 C CA . ALA A 1 288 ? -18.599 7.034 21.562 1.00 98.44 288 ALA A CA 1
ATOM 2175 C C . ALA A 1 288 ? -19.353 6.525 20.319 1.00 98.44 288 ALA A C 1
ATOM 2177 O O . ALA A 1 288 ? -19.061 6.966 19.207 1.00 98.44 288 ALA A O 1
ATOM 2178 N N . ALA A 1 289 ? -20.292 5.597 20.497 1.00 98.19 289 ALA A N 1
ATOM 2179 C CA . ALA A 1 289 ? -21.004 4.977 19.379 1.00 98.19 289 ALA A CA 1
ATOM 2180 C C . ALA A 1 289 ? -21.626 6.037 18.445 1.00 98.19 289 ALA A C 1
ATOM 2182 O O . ALA A 1 289 ? -22.303 6.964 18.897 1.00 98.19 289 ALA A O 1
ATOM 2183 N N . GLY A 1 290 ? -21.357 5.921 17.140 1.00 97.38 290 GLY A N 1
ATOM 2184 C CA . GLY A 1 290 ? -21.774 6.875 16.108 1.00 97.38 290 GLY A CA 1
ATOM 2185 C C . GLY A 1 290 ? -20.904 8.133 15.969 1.00 97.38 290 GLY A C 1
ATOM 2186 O O . GLY A 1 290 ? -21.171 8.957 15.091 1.00 97.38 290 GLY A O 1
ATOM 2187 N N . ALA A 1 291 ? -19.871 8.315 16.796 1.00 98.12 291 ALA A N 1
ATOM 2188 C CA . ALA A 1 291 ? -18.946 9.441 16.684 1.00 98.12 291 ALA A CA 1
ATOM 2189 C C . ALA A 1 291 ? -17.837 9.199 15.638 1.00 98.12 291 ALA A C 1
ATOM 2191 O O . ALA A 1 291 ? -17.630 8.101 15.126 1.00 98.12 291 ALA A O 1
ATOM 2192 N N . SER A 1 292 ? -17.104 10.263 15.296 1.00 97.69 292 SER A N 1
ATOM 2193 C CA . SER A 1 292 ? -16.034 10.214 14.293 1.00 97.69 292 SER A CA 1
ATOM 2194 C C . SER A 1 292 ? -14.695 9.779 14.887 1.00 97.69 292 SER A C 1
ATOM 2196 O O . SER A 1 292 ? -14.219 10.358 15.862 1.00 97.69 292 SER A O 1
ATOM 2198 N N . PHE A 1 293 ? -14.008 8.860 14.206 1.00 97.81 293 PHE A N 1
ATOM 2199 C CA . PHE A 1 293 ? -12.629 8.460 14.511 1.00 97.81 293 PHE A CA 1
ATOM 2200 C C . PHE A 1 293 ? -11.558 9.510 14.151 1.00 97.81 293 PHE A C 1
ATOM 2202 O O . PHE A 1 293 ? -10.363 9.228 14.240 1.00 97.81 293 PHE A O 1
ATOM 2209 N N . ALA A 1 294 ? -11.942 10.721 13.737 1.00 97.31 294 ALA A N 1
ATOM 2210 C CA . ALA A 1 294 ? -10.990 11.818 13.549 1.00 97.31 294 ALA A CA 1
ATOM 2211 C C . ALA A 1 294 ? -10.323 12.246 14.873 1.00 97.31 294 ALA A C 1
ATOM 2213 O O . ALA A 1 294 ? -9.186 12.715 14.862 1.00 97.31 294 ALA A O 1
ATOM 2214 N N . GLN A 1 295 ? -11.021 12.079 16.003 1.00 96.69 295 GLN A N 1
ATOM 2215 C CA . GLN A 1 295 ? -10.536 12.392 17.350 1.00 96.69 295 GLN A CA 1
ATOM 2216 C C . GLN A 1 295 ? -10.940 11.268 18.320 1.00 96.69 295 GLN A C 1
ATOM 2218 O O . GLN A 1 295 ? -11.944 11.400 19.023 1.00 96.69 295 GLN A O 1
ATOM 2223 N N . PRO A 1 296 ? -10.209 10.137 18.337 1.00 97.81 296 PRO A N 1
ATOM 2224 C CA . PRO A 1 296 ? -10.530 9.025 19.224 1.00 97.81 296 PRO A CA 1
ATOM 2225 C C . PRO A 1 296 ? -10.444 9.453 20.692 1.00 97.81 296 PRO A C 1
ATOM 2227 O O . PRO A 1 296 ? -9.498 10.130 21.092 1.00 97.81 296 PRO A O 1
ATOM 2230 N N . GLN A 1 297 ? -11.434 9.052 21.492 1.00 98.25 297 GLN A N 1
ATOM 2231 C CA . GLN A 1 297 ? -11.471 9.344 22.930 1.00 98.25 297 GLN A CA 1
ATOM 2232 C C . GLN A 1 297 ? -10.428 8.523 23.685 1.00 98.25 297 GLN A C 1
ATOM 2234 O O . GLN A 1 297 ? -9.812 9.013 24.629 1.00 98.25 297 GLN A O 1
ATOM 2239 N N . HIS A 1 298 ? -10.213 7.284 23.240 1.00 98.19 298 HIS A N 1
ATOM 2240 C CA . HIS A 1 298 ? -9.188 6.398 23.771 1.00 98.19 298 HIS A CA 1
ATOM 2241 C C . HIS A 1 298 ? -8.349 5.836 22.628 1.00 98.19 298 HIS A C 1
ATOM 2243 O O . HIS A 1 298 ? -8.878 5.487 21.569 1.00 98.19 298 HIS A O 1
ATOM 2249 N N . ARG A 1 299 ? -7.038 5.739 22.856 1.00 98.25 299 ARG A N 1
ATOM 2250 C CA . ARG A 1 299 ? -6.085 5.116 21.941 1.00 98.25 299 ARG A CA 1
ATOM 2251 C C . ARG A 1 299 ? -5.117 4.262 22.742 1.00 98.25 299 ARG A C 1
ATOM 2253 O O . ARG A 1 299 ? -4.485 4.747 23.676 1.00 98.25 299 ARG A O 1
ATOM 2260 N N . PHE A 1 300 ? -4.960 3.024 22.311 1.00 97.75 300 PHE A N 1
ATOM 2261 C CA . PHE A 1 300 ? -4.005 2.076 22.855 1.00 97.75 300 PHE A CA 1
ATOM 2262 C C . PHE A 1 300 ? -3.092 1.600 21.728 1.00 97.75 300 PHE A C 1
ATOM 2264 O O . PHE A 1 300 ? -3.537 1.449 20.590 1.00 97.75 300 PHE A O 1
ATOM 2271 N N . GLY A 1 301 ? -1.811 1.401 22.024 1.00 97.12 301 GLY A N 1
ATOM 2272 C CA . GLY A 1 301 ? -0.830 0.850 21.092 1.00 97.12 301 GLY A CA 1
ATOM 2273 C C . GLY A 1 301 ? -0.209 -0.406 21.684 1.00 97.12 301 GLY A C 1
ATOM 2274 O O . GLY A 1 301 ? 0.045 -0.451 22.884 1.00 97.12 301 GLY A O 1
ATOM 2275 N N . THR A 1 302 ? 0.017 -1.423 20.860 1.00 97.50 302 THR A N 1
ATOM 2276 C CA . THR A 1 302 ? 0.646 -2.682 21.282 1.00 97.50 302 THR A CA 1
ATOM 2277 C C . THR A 1 302 ? 1.335 -3.352 20.095 1.00 97.50 302 THR A C 1
ATOM 2279 O O . THR A 1 302 ? 0.967 -3.107 18.947 1.00 97.50 302 THR A O 1
ATOM 2282 N N . SER A 1 303 ? 2.337 -4.188 20.352 1.00 95.56 303 SER A N 1
ATOM 2283 C CA . SER A 1 303 ? 2.899 -5.122 19.365 1.00 95.56 303 SER A CA 1
ATOM 2284 C C . SER A 1 303 ? 2.277 -6.521 19.460 1.00 95.56 303 SER A C 1
ATOM 2286 O O . SER A 1 303 ? 2.452 -7.327 18.553 1.00 95.56 303 SER A O 1
ATOM 2288 N N . GLY A 1 304 ? 1.545 -6.814 20.541 1.00 96.88 304 GLY A N 1
ATOM 2289 C CA . GLY A 1 304 ? 0.849 -8.086 20.729 1.00 96.88 304 GLY A CA 1
ATOM 2290 C C . GLY A 1 304 ? -0.473 -8.169 19.962 1.00 96.88 304 GLY A C 1
ATOM 2291 O O . GLY A 1 304 ? -0.875 -7.237 19.274 1.00 96.88 304 GLY A O 1
ATOM 2292 N N . THR A 1 305 ? -1.178 -9.286 20.128 1.00 97.75 305 THR A N 1
ATOM 2293 C CA . THR A 1 305 ? -2.487 -9.572 19.504 1.00 97.75 305 THR A CA 1
ATOM 2294 C C . THR A 1 305 ? -3.684 -9.231 20.391 1.00 97.75 305 THR A C 1
ATOM 2296 O O . THR A 1 305 ? -4.819 -9.626 20.122 1.00 97.75 305 THR A O 1
ATOM 2299 N N . SER A 1 306 ? -3.436 -8.527 21.493 1.00 97.94 306 SER A N 1
ATOM 2300 C CA . SER A 1 306 ? -4.479 -8.068 22.396 1.00 97.94 306 SER A CA 1
ATOM 2301 C C . SER A 1 306 ? -4.055 -6.834 23.184 1.00 97.94 306 SER A C 1
ATOM 2303 O O . SER A 1 306 ? -2.866 -6.519 23.309 1.00 97.94 306 SER A O 1
ATOM 2305 N N . VAL A 1 307 ? -5.048 -6.130 23.724 1.00 98.12 307 VAL A N 1
ATOM 2306 C CA . VAL A 1 307 ? -4.853 -5.029 24.663 1.00 98.12 307 VAL A CA 1
ATOM 2307 C C . VAL A 1 307 ? -5.933 -5.040 25.741 1.00 98.12 307 VAL A C 1
ATOM 2309 O O . VAL A 1 307 ? -7.121 -5.175 25.448 1.00 98.12 307 VAL A O 1
ATOM 2312 N N . ALA A 1 308 ? -5.514 -4.891 26.997 1.00 97.94 308 ALA A N 1
ATOM 2313 C CA . ALA A 1 308 ? -6.423 -4.694 28.118 1.00 97.94 308 ALA A CA 1
ATOM 2314 C C . ALA A 1 308 ? -6.781 -3.208 28.239 1.00 97.94 308 ALA A C 1
ATOM 2316 O O . ALA A 1 308 ? -5.901 -2.348 28.311 1.00 97.94 308 ALA A O 1
ATOM 2317 N N . LEU A 1 309 ? -8.076 -2.908 28.275 1.00 96.75 309 LEU A N 1
ATOM 2318 C CA . LEU A 1 309 ? -8.599 -1.563 28.461 1.00 96.75 309 LEU A CA 1
ATOM 2319 C C . LEU A 1 309 ? -8.339 -1.088 29.892 1.00 96.75 309 LEU A C 1
ATOM 2321 O O . LEU A 1 309 ? -8.585 -1.810 30.860 1.00 96.75 309 LEU A O 1
ATOM 2325 N N . GLN A 1 310 ? -7.864 0.146 30.026 1.00 96.19 310 GLN A N 1
ATOM 2326 C CA . GLN A 1 310 ? -7.663 0.807 31.312 1.00 96.19 310 GLN A CA 1
ATOM 2327 C C . GLN A 1 310 ? -8.144 2.252 31.218 1.00 96.19 310 GLN A C 1
ATOM 2329 O O . GLN A 1 310 ? -7.828 2.950 30.253 1.00 96.19 310 GLN A O 1
ATOM 2334 N N . GLY A 1 311 ? -8.903 2.706 32.220 1.00 95.62 311 GLY A N 1
ATOM 2335 C CA . GLY A 1 311 ? -9.379 4.090 32.276 1.00 95.62 311 GLY A CA 1
ATOM 2336 C C . GLY A 1 311 ? -10.428 4.440 31.216 1.00 95.62 311 GLY A C 1
ATOM 2337 O O . GLY A 1 311 ? -10.585 5.613 30.875 1.00 95.62 311 GLY A O 1
ATOM 2338 N N . VAL A 1 312 ? -11.143 3.444 30.685 1.00 97.56 312 VAL A N 1
ATOM 2339 C CA . VAL A 1 312 ? -12.287 3.670 29.795 1.00 97.56 312 VAL A CA 1
ATOM 2340 C C . VAL A 1 312 ? -13.526 3.855 30.661 1.00 97.56 312 VAL A C 1
ATOM 2342 O O . VAL A 1 312 ? -13.781 3.066 31.565 1.00 97.56 312 VAL A O 1
ATOM 2345 N N . SER A 1 313 ? -14.282 4.926 30.432 1.00 97.75 313 SER A N 1
ATOM 2346 C CA . SER A 1 313 ? -15.531 5.139 31.173 1.00 97.75 313 SER A CA 1
ATOM 2347 C C . SER A 1 313 ? -16.619 4.177 30.677 1.00 97.75 313 SER A C 1
ATOM 2349 O O . SER A 1 313 ? -16.639 3.864 29.488 1.00 97.75 313 SER A O 1
ATOM 2351 N N . PRO A 1 314 ? -17.546 3.718 31.537 1.00 98.06 314 PRO A N 1
ATOM 2352 C CA . PRO A 1 314 ? -18.693 2.942 31.080 1.00 98.06 314 PRO A CA 1
ATOM 2353 C C . PRO A 1 314 ? -19.522 3.710 30.040 1.00 98.06 314 PRO A C 1
ATOM 2355 O O . PRO A 1 314 ? -19.743 4.916 30.175 1.00 98.06 314 PRO A O 1
ATOM 2358 N N . GLY A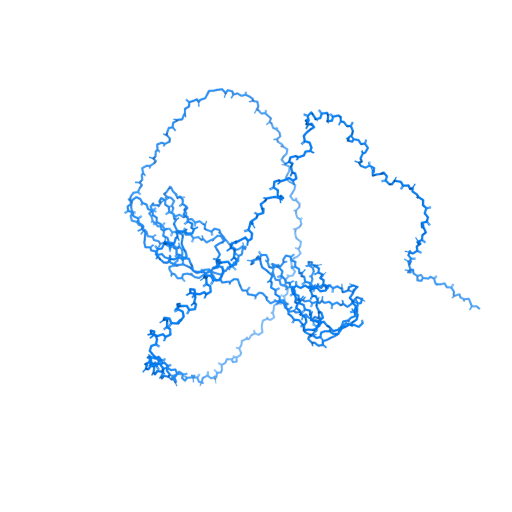 1 315 ? -19.988 3.020 28.999 1.00 98.06 315 GLY A N 1
ATOM 2359 C CA . GLY A 1 315 ? -20.685 3.642 27.873 1.00 98.06 315 GLY A CA 1
ATOM 2360 C C . GLY A 1 315 ? -20.839 2.721 26.665 1.00 98.06 315 GLY A C 1
ATOM 2361 O O . GLY A 1 315 ? -20.541 1.532 26.730 1.00 98.06 315 GLY A O 1
ATOM 2362 N N . SER A 1 316 ? -21.321 3.267 25.548 1.00 98.38 316 SER A N 1
ATOM 2363 C CA . SER A 1 316 ? -21.375 2.562 24.261 1.00 98.38 316 SER A CA 1
ATOM 2364 C C . SER A 1 316 ? -20.355 3.165 23.302 1.00 98.38 316 SER A C 1
ATOM 2366 O O . SER A 1 316 ? -20.295 4.389 23.155 1.00 98.38 316 SER A O 1
ATOM 2368 N N . TYR A 1 317 ? -19.557 2.307 22.671 1.00 98.62 317 TYR A N 1
ATOM 2369 C CA . TYR A 1 317 ? -18.413 2.692 21.858 1.00 98.62 317 TYR A CA 1
ATOM 2370 C C . TYR A 1 317 ? -18.413 1.989 20.501 1.00 98.62 317 TYR A C 1
ATOM 2372 O O . TYR A 1 317 ? -18.737 0.807 20.401 1.00 98.62 317 TYR A O 1
ATOM 2380 N N . ASP A 1 318 ? -17.952 2.701 19.477 1.00 98.69 318 ASP A N 1
ATOM 2381 C CA . ASP A 1 318 ? -17.408 2.077 18.277 1.00 98.69 318 ASP A CA 1
ATOM 2382 C C . ASP A 1 318 ? -15.895 1.939 18.459 1.00 98.69 318 ASP A C 1
ATOM 2384 O O . ASP A 1 318 ? -15.195 2.877 18.857 1.00 98.69 318 ASP A O 1
ATOM 2388 N N . ILE A 1 319 ? -15.387 0.745 18.178 1.00 98.38 319 ILE A N 1
ATOM 2389 C CA . ILE A 1 319 ? -13.979 0.389 18.314 1.00 98.38 319 ILE A CA 1
ATOM 2390 C C . ILE A 1 319 ? -13.420 0.143 16.918 1.00 98.38 319 ILE A C 1
ATOM 2392 O O . ILE A 1 319 ? -14.083 -0.448 16.065 1.00 98.38 319 ILE A O 1
ATOM 2396 N N . ARG A 1 320 ? -12.179 0.559 16.673 1.00 98.00 320 ARG A N 1
ATOM 2397 C CA . ARG A 1 320 ? -11.409 0.055 15.538 1.00 98.00 320 ARG A CA 1
ATOM 2398 C C . ARG A 1 320 ? -10.058 -0.472 15.978 1.00 98.00 320 ARG A C 1
ATOM 2400 O O . ARG A 1 320 ? -9.389 0.138 16.810 1.00 98.00 320 ARG A O 1
ATOM 2407 N N . VAL A 1 321 ? -9.661 -1.588 15.385 1.00 98.06 321 VAL A N 1
ATOM 2408 C CA . VAL A 1 321 ? -8.323 -2.158 15.521 1.00 98.06 321 VAL A CA 1
ATOM 2409 C C . VAL A 1 321 ? -7.577 -1.863 14.231 1.00 98.06 321 VAL A C 1
ATOM 2411 O O . VAL A 1 321 ? -8.024 -2.226 13.145 1.00 98.06 321 VAL A O 1
ATOM 2414 N N . GLY A 1 322 ? -6.477 -1.138 14.350 1.00 97.12 322 GLY A N 1
ATOM 2415 C CA . GLY A 1 322 ? -5.563 -0.812 13.272 1.00 97.12 322 GLY A CA 1
ATOM 2416 C C . GLY A 1 322 ? -4.342 -1.708 13.321 1.00 97.12 322 GLY A C 1
ATOM 2417 O O . GLY A 1 322 ? -3.762 -1.870 14.391 1.00 97.12 322 GLY A O 1
ATOM 2418 N N . ALA A 1 323 ? -3.916 -2.224 12.177 1.00 96.25 323 ALA A N 1
ATOM 2419 C CA . ALA A 1 323 ? -2.632 -2.888 12.002 1.00 96.25 323 ALA A CA 1
ATOM 2420 C C . ALA A 1 323 ? -1.768 -2.045 11.059 1.00 96.25 323 ALA A C 1
ATOM 2422 O O . ALA A 1 323 ? -2.193 -1.712 9.949 1.00 96.25 323 ALA A O 1
ATOM 2423 N N . PHE A 1 324 ? -0.572 -1.660 11.502 1.00 94.00 324 PHE A N 1
ATOM 2424 C CA . PHE A 1 324 ? 0.394 -0.982 10.644 1.00 94.00 324 PHE A CA 1
ATOM 2425 C C . PHE A 1 324 ? 1.232 -2.026 9.914 1.00 94.00 324 PHE A C 1
ATOM 2427 O O . PHE A 1 324 ? 2.071 -2.701 10.514 1.00 94.00 324 PHE A O 1
ATOM 2434 N N . SER A 1 325 ? 0.972 -2.168 8.619 1.00 89.06 325 SER A N 1
ATOM 2435 C CA . SER A 1 325 ? 1.665 -3.127 7.768 1.00 89.06 325 SER A CA 1
ATOM 2436 C C . SER A 1 325 ? 3.057 -2.608 7.416 1.00 89.06 325 SER A C 1
ATOM 2438 O O . SER A 1 325 ? 3.182 -1.525 6.846 1.00 89.06 325 SER A O 1
ATOM 2440 N N . GLU A 1 326 ? 4.088 -3.407 7.695 1.00 83.75 326 GLU A N 1
ATOM 2441 C CA . GLU A 1 326 ? 5.468 -3.138 7.245 1.00 83.75 326 GLU A CA 1
ATOM 2442 C C . GLU A 1 326 ? 5.623 -3.273 5.732 1.00 83.75 326 GLU A C 1
ATOM 2444 O O . GLU A 1 326 ? 6.635 -2.884 5.179 1.00 83.75 326 GLU A O 1
ATOM 2449 N N . VAL A 1 327 ? 4.626 -3.860 5.070 1.00 80.25 327 VAL A N 1
ATOM 2450 C CA . VAL A 1 327 ? 4.673 -4.169 3.641 1.00 80.25 327 VAL A CA 1
ATOM 2451 C C . VAL A 1 327 ? 4.000 -3.120 2.781 1.00 80.25 327 VAL A C 1
ATOM 2453 O O . VAL A 1 327 ? 4.269 -3.042 1.590 1.00 80.25 327 VAL A O 1
ATOM 2456 N N . SER A 1 328 ? 3.062 -2.373 3.350 1.00 80.56 328 SER A N 1
ATOM 2457 C CA . SER A 1 328 ? 2.306 -1.368 2.605 1.00 80.56 328 SER A CA 1
ATOM 2458 C C . SER A 1 328 ? 2.453 0.044 3.159 1.00 80.56 328 SER A C 1
ATOM 2460 O O . SER A 1 328 ? 1.779 0.954 2.669 1.00 80.56 328 SER A O 1
ATOM 2462 N N . GLY A 1 329 ? 3.259 0.217 4.213 1.00 83.38 329 GLY A N 1
ATOM 2463 C CA . GLY A 1 329 ? 3.497 1.492 4.889 1.00 83.38 329 GLY A CA 1
ATOM 2464 C C . GLY A 1 329 ? 2.227 2.200 5.373 1.00 83.38 329 GLY A C 1
ATOM 2465 O O . GLY A 1 329 ? 2.233 3.411 5.601 1.00 83.38 329 GLY A O 1
ATOM 2466 N N . ARG A 1 330 ? 1.106 1.478 5.496 1.00 87.56 330 ARG A N 1
ATOM 2467 C CA . ARG A 1 330 ? -0.219 2.042 5.778 1.00 87.56 330 ARG A CA 1
ATOM 2468 C C . ARG A 1 330 ? -0.919 1.294 6.903 1.00 87.56 330 ARG A C 1
ATOM 2470 O O . ARG A 1 330 ? -0.641 0.131 7.189 1.00 87.56 330 ARG A O 1
ATOM 2477 N N . TRP A 1 331 ? -1.872 1.991 7.513 1.00 93.50 331 TRP A N 1
ATOM 2478 C CA . TRP A 1 331 ? -2.796 1.400 8.468 1.00 93.50 331 TRP A CA 1
ATOM 2479 C C . TRP A 1 331 ? -3.938 0.696 7.747 1.00 93.50 331 TRP A C 1
ATOM 2481 O O . TRP A 1 331 ? -4.615 1.285 6.900 1.00 93.50 331 TRP A O 1
ATOM 2491 N N . GLU A 1 332 ? -4.188 -0.539 8.145 1.00 93.62 332 GLU A N 1
ATOM 2492 C CA . GLU A 1 332 ? -5.382 -1.292 7.788 1.00 93.62 332 GLU A CA 1
ATOM 2493 C C . GLU A 1 332 ? -6.269 -1.362 9.030 1.00 93.62 332 GLU A C 1
ATOM 2495 O O . GLU A 1 332 ? -5.747 -1.462 10.135 1.00 93.62 332 GLU A O 1
ATOM 2500 N N . TRP A 1 333 ? -7.589 -1.221 8.879 1.00 95.94 333 TRP A N 1
ATOM 2501 C CA . TRP A 1 333 ? -8.514 -1.038 10.004 1.00 95.94 333 TRP A CA 1
ATOM 2502 C C . TRP A 1 333 ? -9.662 -2.044 9.951 1.00 95.94 333 TRP A C 1
ATOM 2504 O O . TRP A 1 333 ? -10.297 -2.192 8.905 1.00 95.94 333 TRP A O 1
ATOM 2514 N N . GLN A 1 334 ? -9.960 -2.656 11.095 1.00 96.62 334 GLN A N 1
ATOM 2515 C CA . GLN A 1 334 ? -11.157 -3.453 11.361 1.00 96.62 334 GLN A CA 1
ATOM 2516 C C . GLN A 1 334 ? -12.054 -2.699 12.341 1.00 96.62 334 GLN A C 1
ATOM 2518 O O . GLN A 1 334 ? -11.551 -2.120 13.301 1.00 96.62 334 GLN A O 1
ATOM 2523 N N . TYR A 1 335 ? -13.364 -2.692 12.103 1.00 97.31 335 TYR A N 1
ATOM 2524 C CA . TYR A 1 335 ? -14.333 -1.926 12.891 1.00 97.31 335 TYR A CA 1
ATOM 2525 C C . TYR A 1 335 ? -15.271 -2.867 13.645 1.00 97.31 335 TYR A C 1
ATOM 2527 O O . TYR A 1 335 ? -15.803 -3.801 13.054 1.00 97.31 335 TYR A O 1
ATOM 2535 N N . ILE A 1 336 ? -15.512 -2.577 14.922 1.00 98.00 336 ILE A N 1
ATOM 2536 C CA . ILE A 1 336 ? -16.508 -3.240 15.766 1.00 98.00 336 ILE A CA 1
ATOM 2537 C C . ILE A 1 336 ? -17.452 -2.164 16.287 1.00 98.00 336 ILE A C 1
ATOM 2539 O O . ILE A 1 336 ? -17.009 -1.203 16.916 1.00 98.00 336 ILE A O 1
ATOM 2543 N N . ARG A 1 337 ? -18.747 -2.301 16.016 1.00 98.38 337 ARG A N 1
ATOM 2544 C CA . ARG A 1 337 ? -19.731 -1.275 16.375 1.00 98.38 337 ARG A CA 1
ATOM 2545 C C . ARG A 1 337 ? -20.487 -1.618 17.648 1.00 98.38 337 ARG A C 1
ATOM 2547 O O . ARG A 1 337 ? -20.656 -2.792 17.986 1.00 98.38 337 ARG A O 1
ATOM 2554 N N . ASN A 1 338 ? -20.997 -0.579 18.304 1.00 98.00 338 ASN A N 1
ATOM 2555 C CA . ASN A 1 338 ? -21.944 -0.679 19.417 1.00 98.00 338 ASN A CA 1
ATOM 2556 C C . ASN A 1 338 ? -21.471 -1.566 20.586 1.00 98.00 338 ASN A C 1
ATOM 2558 O O . ASN A 1 338 ? -22.268 -2.278 21.194 1.00 98.00 338 ASN A O 1
ATOM 2562 N N . VAL A 1 339 ? -20.184 -1.529 20.923 1.00 98.38 339 VAL A N 1
ATOM 2563 C CA . VAL A 1 339 ? -19.630 -2.270 22.062 1.00 98.38 339 VAL A CA 1
ATOM 2564 C C . VAL A 1 339 ? -20.025 -1.580 23.367 1.00 98.38 339 VAL A C 1
ATOM 2566 O O . VAL A 1 339 ? -19.784 -0.386 23.547 1.00 98.38 339 VAL A O 1
ATOM 2569 N N . SER A 1 340 ? -20.614 -2.322 24.303 1.00 98.44 340 SER A N 1
ATOM 2570 C CA . SER A 1 340 ? -20.950 -1.821 25.640 1.00 98.44 340 SER A CA 1
ATOM 2571 C C . SER A 1 340 ? -19.775 -2.003 26.601 1.00 98.44 340 SER A C 1
ATOM 2573 O O . SER A 1 340 ? -19.367 -3.122 26.890 1.00 98.44 340 SER A O 1
ATOM 2575 N N . VAL A 1 341 ? -19.243 -0.907 27.131 1.00 98.19 341 VAL A N 1
ATOM 2576 C CA . VAL A 1 341 ? -18.233 -0.923 28.193 1.00 98.19 341 VAL A CA 1
ATOM 2577 C C . VAL A 1 341 ? -18.931 -0.753 29.542 1.00 98.19 341 VAL A C 1
ATOM 2579 O O . VAL A 1 341 ? -19.698 0.201 29.705 1.00 98.19 341 VAL A O 1
ATOM 2582 N N . GLN A 1 342 ? -18.695 -1.674 30.481 1.00 96.38 342 GLN A N 1
ATOM 2583 C CA . GLN A 1 342 ? -19.383 -1.754 31.781 1.00 96.38 342 GLN A CA 1
ATOM 2584 C C . GLN A 1 342 ? -18.436 -1.664 32.972 1.00 96.38 342 GLN A C 1
ATOM 2586 O O . GLN A 1 342 ? -17.330 -2.254 32.905 1.00 96.38 342 GLN A O 1
#

Radius of gyration: 34.95 Å; chains: 1; bounding box: 85×81×101 Å